Protein AF-A0A7K4J7M6-F1 (afdb_monomer)

InterPro domains:
  IPR027267 AH/BAR domain superfamily [G3DSA:1.20.1270.60] (1-67)
  IPR027267 AH/BAR domain superfamily [G3DSA:1.20.1270.60] (97-210)
  IPR027267 AH/BAR domain superfamily [SSF103657] (2-65)
  IPR027267 AH/BAR domain superfamily [SSF103657] (96-211)
  IPR031160 F-BAR domain [PS51741] (1-187)

Solvent-accessible surface area (backbone atoms only — not comparable to full-atom values): 14923 Å² total; per-residue (Å²): 93,71,68,44,54,49,50,45,54,52,51,54,53,53,50,54,51,54,52,50,52,54,51,49,53,52,49,55,51,49,54,52,51,52,56,52,52,53,54,51,52,53,53,51,51,52,47,52,51,51,44,54,53,45,49,52,53,36,51,53,38,43,52,51,25,53,49,33,50,55,52,36,53,52,40,50,53,55,42,51,48,47,67,73,62,69,77,59,60,71,69,60,50,53,53,43,50,51,53,36,54,52,34,49,52,53,27,56,54,31,44,53,51,30,56,53,37,51,57,50,42,49,55,45,49,54,51,45,51,54,53,48,51,54,48,50,56,49,51,52,50,51,50,54,51,48,54,52,50,53,52,51,52,53,53,51,52,56,49,53,54,52,51,50,52,54,54,42,49,55,36,53,48,54,35,51,57,58,53,73,70,62,47,71,66,61,53,50,52,50,50,48,71,74,63,60,89,67,94,70,78,84,77,84,87,74,92,78,67,92,88,60,98,75,80,86,75,77,81,74,78,70,78,72,84,72,61,72,73,80,74,60,70,84,74,86,71,84,79,79,53,103,76,60,78,69,94,81,66,83,85,72,85,77,86,126

Radius of gyration: 55.01 Å; Cα contacts (8 Å, |Δi|>4): 73; chains: 1; bounding box: 103×31×174 Å

Nearest PDB structures (foldseek):
  6xj1-assembly1_A  TM=7.534E-01  e=1.682E-05  Schizosaccharomyces pombe 972h-
  3lll-assembly1_B  TM=5.295E-01  e=5.844E-03  Mus musculus
  5xg2-assembly1_A  TM=4.863E-01  e=1.978E-01  Pyrococcus yayanosii CH1
  3qwe-assembly1_A-2  TM=4.800E-01  e=2.944E-01  Homo sapiens

Secondary structure (DSSP, 8-state):
-HHHHHHHHHHHHHHHHHHHHHHHHHHHHHHHHHHHHHHHHHHHHHHHHHHHHHHHHHHHHHHHHHHHHHHHHHHHHHHHHHHHH--S-HHHHHHHHHHHHHHHHHHHHHHHHHHHHHHHHHHHHHHHHHHHHHHHHHHHHHHHHHHHHHHHHHHHHHHHHHHHHHHHHHHHHHHHHHHHT--HHHHHHHHHHHH---SSPPPPPPPP-TT----------------GGGGSPPPPP----TTS--TT--TT----

pLDDT: mean 87.13, std 17.73, range [39.91, 98.62]

Foldseek 3Di:
DVVLVVVLVVLVVVLVVVLVVLVVVVVVLVVVLVVVLVVLVVVLVVLVVVLVVLVVVLVVLVVQLVVLVVVLVVLVVVLVCCVVVVPDDPVVNVVSVVVNVVSVVSNVVSVVVNVVSVVVSVVSVVVSVVSVVVSVVVVVVSVVVVVVSVVVSVVVSVVSVVVSVVSSVVSVVVVVVVVVPDDPVVVVVVVCVVPPPDDDDDDDDDDDDPPDPDDDDPPPDDPDPDPPVVVDDDDDDPDPDPPDPPPPDPVDPPDD

Organism: Geococcyx californianus (NCBI:txid8947)

Structure (mmCIF, N/CA/C/O backbone):
data_AF-A0A7K4J7M6-F1
#
_entry.id   AF-A0A7K4J7M6-F1
#
loop_
_atom_site.group_PDB
_atom_site.id
_atom_site.type_symbol
_atom_site.label_atom_id
_atom_site.label_alt_id
_atom_site.label_comp_id
_atom_site.label_asym_id
_atom_site.label_entity_id
_atom_site.label_seq_id
_atom_site.pdbx_PDB_ins_code
_atom_site.Cartn_x
_atom_site.Cartn_y
_atom_site.Cartn_z
_atom_site.occupancy
_atom_site.B_iso_or_equiv
_atom_site.auth_seq_id
_atom_site.auth_comp_id
_atom_site.auth_asym_id
_atom_site.auth_atom_id
_atom_site.pdbx_PDB_model_num
ATOM 1 N N . PHE A 1 1 ? -20.981 0.269 40.492 1.00 93.38 1 PHE A N 1
ATOM 2 C CA . PHE A 1 1 ? -21.224 1.368 39.529 1.00 93.38 1 PHE A CA 1
ATOM 3 C C . PHE A 1 1 ? -19.953 2.157 39.227 1.00 93.38 1 PHE A C 1
ATOM 5 O O . PHE A 1 1 ? -19.373 1.903 38.185 1.00 93.38 1 PHE A O 1
ATOM 12 N N . PHE A 1 2 ? -19.481 3.055 40.108 1.00 96.94 2 PHE A N 1
ATOM 13 C CA . PHE A 1 2 ? -18.363 3.965 39.788 1.00 96.94 2 PHE A CA 1
ATOM 14 C C . PHE A 1 2 ? -17.088 3.256 39.315 1.00 96.94 2 PHE A C 1
ATOM 16 O O . PHE A 1 2 ? -16.516 3.670 38.317 1.00 96.94 2 PHE A O 1
ATOM 23 N N . THR A 1 3 ? -16.692 2.163 39.974 1.00 97.38 3 THR A N 1
ATOM 24 C CA . THR A 1 3 ? -15.525 1.356 39.579 1.00 97.38 3 THR A CA 1
ATOM 25 C C . THR A 1 3 ? -15.644 0.805 38.160 1.00 97.38 3 THR A C 1
ATOM 27 O O . THR A 1 3 ? -14.726 0.955 37.366 1.00 97.38 3 THR A O 1
ATOM 30 N N . GLU A 1 4 ? -16.788 0.216 37.808 1.00 98.00 4 GLU A N 1
ATOM 31 C CA . GLU A 1 4 ? -16.975 -0.361 36.473 1.00 98.00 4 GLU A CA 1
ATOM 32 C C . GLU A 1 4 ? -17.079 0.707 35.379 1.00 98.00 4 GLU A C 1
ATOM 34 O O . GLU A 1 4 ? -16.583 0.505 34.276 1.00 98.00 4 GLU A O 1
ATOM 39 N N . ILE A 1 5 ? -17.645 1.877 35.688 1.00 98.00 5 ILE A N 1
ATOM 40 C CA . ILE A 1 5 ? -17.643 3.016 34.759 1.00 98.00 5 ILE A CA 1
ATOM 41 C C . ILE A 1 5 ? -16.225 3.563 34.546 1.00 98.00 5 ILE A C 1
ATOM 43 O O . ILE A 1 5 ? -15.867 3.887 33.413 1.00 98.00 5 ILE A O 1
ATOM 47 N N . ASP A 1 6 ? -15.402 3.629 35.595 1.00 98.19 6 ASP A N 1
ATOM 48 C CA . ASP A 1 6 ? -13.989 3.998 35.462 1.00 98.19 6 ASP A CA 1
ATOM 49 C C . ASP A 1 6 ? -13.224 2.974 34.607 1.00 98.19 6 ASP A C 1
ATOM 51 O O . ASP A 1 6 ? -12.504 3.359 33.687 1.00 98.19 6 ASP A O 1
ATOM 55 N N . ASN A 1 7 ? -13.472 1.673 34.808 1.00 97.88 7 ASN A N 1
ATOM 56 C CA . ASN A 1 7 ? -12.900 0.602 33.984 1.00 97.88 7 ASN A CA 1
ATOM 57 C C . ASN A 1 7 ? -13.245 0.765 32.492 1.00 97.88 7 ASN A C 1
ATOM 59 O O . ASN A 1 7 ? -12.362 0.631 31.644 1.00 97.88 7 ASN A O 1
ATOM 63 N N . VAL A 1 8 ? -14.501 1.093 32.162 1.00 98.38 8 VAL A N 1
ATOM 64 C CA . VAL A 1 8 ? -14.924 1.399 30.781 1.00 98.38 8 VAL A CA 1
ATOM 65 C C . VAL A 1 8 ? -14.163 2.611 30.235 1.00 98.38 8 VAL A C 1
ATOM 67 O O . VAL A 1 8 ? -13.641 2.574 29.120 1.00 98.38 8 VAL A O 1
ATOM 70 N N . GLY A 1 9 ? -14.038 3.676 31.033 1.00 98.19 9 GLY A N 1
ATOM 71 C CA . GLY A 1 9 ? -13.257 4.861 30.672 1.00 98.19 9 GLY A CA 1
ATOM 72 C C . GLY A 1 9 ? -11.795 4.531 30.355 1.00 98.19 9 GLY A C 1
ATOM 73 O O . GLY A 1 9 ? -11.275 4.948 29.316 1.00 98.19 9 GLY A O 1
ATOM 74 N N . GLN A 1 10 ? -11.146 3.726 31.198 1.00 98.06 10 GLN A N 1
ATOM 75 C CA . GLN A 1 10 ? -9.773 3.265 30.975 1.00 98.06 10 GLN A CA 1
ATOM 76 C C . GLN A 1 10 ? -9.648 2.395 29.720 1.00 98.06 10 GLN A C 1
ATOM 78 O O . GLN A 1 10 ? -8.706 2.574 28.946 1.00 98.06 10 GLN A O 1
ATOM 83 N N . GLY A 1 11 ? -10.615 1.507 29.468 1.00 97.75 11 GLY A N 1
ATOM 84 C CA . GLY A 1 11 ? -10.673 0.699 28.247 1.00 97.75 11 GLY A CA 1
ATOM 85 C C . GLY A 1 11 ? -10.706 1.560 26.981 1.00 97.75 11 GLY A C 1
ATOM 86 O O . GLY A 1 11 ? -9.924 1.340 26.055 1.00 97.75 11 GLY A O 1
ATOM 87 N N . HIS A 1 12 ? -11.526 2.616 26.963 1.00 98.00 12 HIS A N 1
ATOM 88 C CA . HIS A 1 12 ? -11.565 3.562 25.845 1.00 98.00 12 HIS A CA 1
ATOM 89 C C . HIS A 1 12 ? -10.247 4.327 25.653 1.00 98.00 12 HIS A C 1
ATOM 91 O O . HIS A 1 12 ? -9.828 4.544 24.513 1.00 98.00 12 HIS A O 1
ATOM 97 N N . ILE A 1 13 ? -9.569 4.713 26.739 1.00 98.19 13 ILE A N 1
ATOM 98 C CA . ILE A 1 13 ? -8.257 5.376 26.668 1.00 98.19 13 ILE A CA 1
ATOM 99 C C . ILE A 1 13 ? -7.208 4.435 26.061 1.00 98.19 13 ILE A C 1
ATOM 101 O O . ILE A 1 13 ? -6.480 4.842 25.153 1.00 98.19 13 ILE A O 1
ATOM 105 N N . GLN A 1 14 ? -7.151 3.181 26.515 1.00 97.25 14 GLN A N 1
ATOM 106 C CA . GLN A 1 14 ? -6.220 2.175 25.991 1.00 97.25 14 GLN A CA 1
ATOM 107 C C . GLN A 1 14 ? -6.493 1.863 24.518 1.00 97.25 14 GLN A C 1
ATOM 109 O O . GLN A 1 14 ? -5.570 1.837 23.703 1.00 97.25 14 GLN A O 1
ATOM 114 N N . LEU A 1 15 ? -7.764 1.702 24.141 1.00 97.50 15 LEU A N 1
ATOM 115 C CA . LEU A 1 15 ? -8.157 1.519 22.748 1.00 97.50 15 LEU A CA 1
ATOM 116 C C . LEU A 1 15 ? -7.685 2.696 21.886 1.00 97.50 15 LEU A C 1
ATOM 118 O O . LEU A 1 15 ? -7.055 2.486 20.854 1.00 97.50 15 LEU A O 1
ATOM 122 N N . ALA A 1 16 ? -7.906 3.937 22.326 1.00 97.81 16 ALA A N 1
ATOM 123 C CA . ALA A 1 16 ? -7.445 5.118 21.599 1.00 97.81 16 ALA A CA 1
ATOM 124 C C . ALA A 1 16 ? -5.913 5.160 21.429 1.00 97.81 16 ALA A C 1
ATOM 126 O O . ALA A 1 16 ? -5.427 5.605 20.387 1.00 97.81 16 ALA A O 1
ATOM 127 N N . GLN A 1 17 ? -5.148 4.698 22.423 1.00 97.44 17 GLN A N 1
ATOM 128 C CA . GLN A 1 17 ? -3.690 4.570 22.322 1.00 97.44 17 GLN A CA 1
ATOM 129 C C . GLN A 1 17 ? -3.294 3.526 21.273 1.00 97.44 17 GLN A C 1
ATOM 131 O O . GLN A 1 17 ? -2.547 3.858 20.352 1.00 97.44 17 GLN A O 1
ATOM 136 N N . ASN A 1 18 ? -3.873 2.325 21.335 1.00 96.19 18 ASN A N 1
ATOM 137 C CA . ASN A 1 18 ? -3.621 1.260 20.361 1.00 96.19 18 ASN A CA 1
ATOM 138 C C . ASN A 1 18 ? -3.942 1.717 18.929 1.00 96.19 18 ASN A C 1
ATOM 140 O O . ASN A 1 18 ? -3.148 1.523 18.011 1.00 96.19 18 ASN A O 1
ATOM 144 N N . LEU A 1 19 ? -5.073 2.403 18.737 1.00 95.88 19 LEU A N 1
ATOM 145 C CA . LEU A 1 19 ? -5.471 2.931 17.431 1.00 95.88 19 LEU A CA 1
ATOM 146 C C . LEU A 1 19 ? -4.481 3.966 16.880 1.00 95.88 19 LEU A C 1
ATOM 148 O O . LEU A 1 19 ? -4.220 3.992 15.675 1.00 95.88 19 LEU A O 1
ATOM 152 N N . ARG A 1 20 ? -3.897 4.809 17.742 1.00 97.12 20 ARG A N 1
ATOM 153 C CA . ARG A 1 20 ? -2.845 5.757 17.335 1.00 97.12 20 ARG A CA 1
ATOM 154 C C . ARG A 1 20 ? -1.561 5.043 16.928 1.00 97.12 20 ARG A C 1
ATOM 156 O O . ARG A 1 20 ? -0.912 5.474 15.977 1.00 97.12 20 ARG A O 1
ATOM 163 N N . GLU A 1 21 ? -1.193 3.971 17.619 1.00 96.56 21 GLU A N 1
ATOM 164 C CA . GLU A 1 21 ? -0.020 3.171 17.262 1.00 96.56 21 GLU A CA 1
ATOM 165 C C . GLU A 1 21 ? -0.193 2.484 15.905 1.00 96.56 21 GLU A C 1
ATOM 167 O O . GLU A 1 21 ? 0.710 2.547 15.069 1.00 96.56 21 GLU A O 1
ATOM 172 N N . GLU A 1 22 ? -1.362 1.898 15.638 1.00 95.62 22 GLU A N 1
ATOM 173 C CA . GLU A 1 22 ? -1.671 1.314 14.328 1.00 95.62 22 GLU A CA 1
ATOM 174 C C . GLU A 1 22 ? -1.672 2.371 13.213 1.00 95.62 22 GLU A C 1
ATOM 176 O O . GLU A 1 22 ? -1.091 2.155 12.145 1.00 95.62 22 GLU A O 1
ATOM 181 N N . ALA A 1 23 ? -2.227 3.562 13.468 1.00 95.69 23 ALA A N 1
ATOM 182 C CA . ALA A 1 23 ? -2.170 4.673 12.517 1.00 95.69 23 ALA A CA 1
ATOM 183 C C . ALA A 1 23 ? -0.724 5.101 12.206 1.00 95.69 23 ALA A C 1
ATOM 185 O O . ALA A 1 23 ? -0.391 5.367 11.048 1.00 95.69 23 ALA A O 1
ATOM 186 N N . LYS A 1 24 ? 0.156 5.107 13.214 1.00 97.19 24 LYS A N 1
ATOM 187 C CA . LYS A 1 24 ? 1.583 5.402 13.034 1.00 97.19 24 LYS A CA 1
ATOM 188 C C . LYS A 1 24 ? 2.282 4.346 12.173 1.00 97.19 24 LYS A C 1
ATOM 190 O O . LYS A 1 24 ? 3.021 4.701 11.259 1.00 97.19 24 LYS A O 1
ATOM 195 N N . LYS A 1 25 ? 2.010 3.055 12.398 1.00 96.56 25 LYS A N 1
ATOM 196 C CA . LYS A 1 25 ? 2.551 1.967 11.557 1.00 96.56 25 LYS A CA 1
ATOM 197 C C . LYS A 1 25 ? 2.136 2.129 10.091 1.00 96.56 25 LYS A C 1
ATOM 199 O O . LYS A 1 25 ? 2.946 1.890 9.194 1.00 96.56 25 LYS A O 1
ATOM 204 N N . MET A 1 26 ? 0.899 2.563 9.851 1.00 96.81 26 MET A N 1
ATOM 205 C CA . MET A 1 26 ? 0.382 2.814 8.505 1.00 96.81 26 MET A CA 1
ATOM 206 C C . MET A 1 26 ? 1.076 4.002 7.826 1.00 96.81 26 MET A C 1
ATOM 208 O O . MET A 1 26 ? 1.369 3.947 6.629 1.00 96.81 26 MET A O 1
ATOM 212 N N . GLU A 1 27 ? 1.386 5.059 8.576 1.00 97.25 27 GLU A N 1
ATOM 213 C CA . GLU A 1 27 ? 2.196 6.176 8.088 1.00 97.25 27 GLU A CA 1
ATOM 214 C C . GLU A 1 27 ? 3.627 5.741 7.735 1.00 97.25 27 GLU A C 1
ATOM 216 O O . GLU A 1 27 ? 4.099 6.030 6.633 1.00 97.25 27 GLU A O 1
ATOM 221 N N . ASP A 1 28 ? 4.280 4.964 8.601 1.00 97.88 28 ASP A N 1
ATOM 222 C CA . ASP A 1 28 ? 5.623 4.432 8.342 1.00 97.88 28 ASP A CA 1
ATOM 223 C C . ASP A 1 28 ? 5.655 3.544 7.086 1.00 97.88 28 ASP A C 1
ATOM 225 O O . ASP A 1 28 ? 6.588 3.614 6.279 1.00 97.88 28 ASP A O 1
ATOM 229 N N . PHE A 1 29 ? 4.628 2.711 6.890 1.00 98.06 29 PHE A N 1
ATOM 230 C CA . PHE A 1 29 ? 4.468 1.901 5.682 1.00 98.06 29 PHE A CA 1
ATOM 231 C C . PHE A 1 29 ? 4.347 2.774 4.424 1.00 98.06 29 PHE A C 1
ATOM 233 O O . PHE A 1 29 ? 5.050 2.541 3.435 1.00 98.06 29 PHE A O 1
ATOM 240 N N . ARG A 1 30 ? 3.508 3.817 4.473 1.00 97.56 30 ARG A N 1
ATOM 241 C CA . ARG A 1 30 ? 3.314 4.765 3.366 1.00 97.56 30 ARG A CA 1
ATOM 242 C C . ARG A 1 30 ? 4.619 5.460 2.981 1.00 97.56 30 ARG A C 1
ATOM 244 O O . ARG A 1 30 ? 4.952 5.518 1.796 1.00 97.56 30 ARG A O 1
ATOM 251 N N . GLU A 1 31 ? 5.374 5.969 3.955 1.00 98.19 31 GLU A N 1
ATOM 252 C CA . GLU A 1 31 ? 6.638 6.663 3.677 1.00 98.19 31 GLU A CA 1
ATOM 253 C C . GLU A 1 31 ? 7.709 5.711 3.121 1.00 98.19 31 GLU A C 1
ATOM 255 O O . GLU A 1 31 ? 8.434 6.078 2.190 1.00 98.19 31 GLU A O 1
ATOM 260 N N . LYS A 1 32 ? 7.763 4.458 3.596 1.00 97.88 32 LYS A N 1
ATOM 261 C CA . LYS A 1 32 ? 8.633 3.421 3.013 1.00 97.88 32 LYS A CA 1
ATOM 262 C C . LYS A 1 32 ? 8.290 3.148 1.549 1.00 97.88 32 LYS A C 1
ATOM 264 O O . LYS A 1 32 ? 9.190 3.175 0.708 1.00 97.88 32 LYS A O 1
ATOM 269 N N . GLN A 1 33 ? 7.011 2.933 1.221 1.00 97.50 33 GLN A N 1
ATOM 270 C CA . GLN A 1 33 ? 6.592 2.717 -0.169 1.00 97.50 33 GLN A CA 1
ATOM 271 C C . GLN A 1 33 ? 6.919 3.919 -1.059 1.00 97.50 33 GLN A C 1
ATOM 273 O O . GLN A 1 33 ? 7.455 3.750 -2.152 1.00 97.50 33 GLN A O 1
ATOM 278 N N . LYS A 1 34 ? 6.679 5.140 -0.576 1.00 97.94 34 LYS A N 1
ATOM 279 C CA . LYS A 1 34 ? 7.008 6.376 -1.297 1.00 97.94 34 LYS A CA 1
ATOM 280 C C . LYS A 1 34 ? 8.502 6.486 -1.613 1.00 97.94 34 LYS A C 1
ATOM 282 O O . LYS A 1 34 ? 8.865 6.823 -2.740 1.00 97.94 34 LYS A O 1
ATOM 287 N N . LEU A 1 35 ? 9.375 6.185 -0.648 1.00 98.12 35 LEU A N 1
ATOM 288 C CA . LEU A 1 35 ? 10.827 6.208 -0.853 1.00 98.12 35 LEU A CA 1
ATOM 289 C C . LEU A 1 35 ? 11.270 5.166 -1.889 1.00 98.12 35 LEU A C 1
ATOM 291 O O . LEU A 1 35 ? 12.099 5.451 -2.752 1.00 98.12 35 LEU A O 1
ATOM 295 N N . HIS A 1 36 ? 10.715 3.965 -1.796 1.00 97.56 36 HIS A N 1
ATOM 296 C CA . HIS A 1 36 ? 10.963 2.857 -2.707 1.00 97.56 36 HIS A CA 1
ATOM 297 C C . HIS A 1 36 ? 10.526 3.162 -4.145 1.00 97.56 36 HIS A C 1
ATOM 299 O O . HIS A 1 36 ? 11.342 3.053 -5.060 1.00 97.56 36 HIS A O 1
ATOM 305 N N . ARG A 1 37 ? 9.297 3.653 -4.331 1.00 98.06 37 ARG A N 1
ATOM 306 C CA . ARG A 1 37 ? 8.768 4.111 -5.623 1.00 98.06 37 ARG A CA 1
ATOM 307 C C . ARG A 1 37 ? 9.681 5.151 -6.272 1.00 98.06 37 ARG A C 1
ATOM 309 O O . ARG A 1 37 ? 10.095 4.975 -7.415 1.00 98.06 37 ARG A O 1
ATOM 316 N N . LYS A 1 38 ? 10.088 6.170 -5.506 1.00 98.25 38 LYS A N 1
ATOM 317 C CA . LYS A 1 38 ? 10.965 7.245 -5.991 1.00 98.25 38 LYS A CA 1
ATOM 318 C C . LYS A 1 38 ? 12.307 6.727 -6.522 1.00 98.25 38 LYS A C 1
ATOM 320 O O . LYS A 1 38 ? 12.825 7.263 -7.495 1.00 98.25 38 LYS A O 1
ATOM 325 N N . LYS A 1 39 ? 12.892 5.695 -5.900 1.00 98.06 39 LYS A N 1
ATOM 326 C CA . LYS A 1 39 ? 14.156 5.101 -6.375 1.00 98.06 39 LYS A CA 1
ATOM 327 C C . LYS A 1 39 ? 13.997 4.478 -7.763 1.00 98.06 39 LYS A C 1
ATOM 329 O O . LYS A 1 39 ? 14.833 4.725 -8.626 1.00 98.06 39 LYS A O 1
ATOM 334 N N . ILE A 1 40 ? 12.928 3.712 -7.977 1.00 98.19 40 ILE A N 1
ATOM 335 C CA . ILE A 1 40 ? 12.656 3.066 -9.268 1.00 98.19 40 ILE A CA 1
ATOM 336 C C . ILE A 1 40 ? 12.330 4.104 -10.346 1.00 98.19 40 ILE A C 1
ATOM 338 O O . ILE A 1 40 ? 12.855 4.019 -11.454 1.00 98.19 40 ILE A O 1
ATOM 342 N N . GLU A 1 41 ? 11.543 5.129 -10.011 1.00 97.69 41 GLU A N 1
ATOM 343 C CA . GLU A 1 41 ? 11.239 6.240 -10.924 1.00 97.69 41 GLU A CA 1
ATOM 344 C C . GLU A 1 41 ? 12.513 6.947 -11.414 1.00 97.69 41 GLU A C 1
ATOM 346 O O . GLU A 1 41 ? 12.653 7.184 -12.613 1.00 97.69 41 GLU A O 1
ATOM 351 N N . LEU A 1 42 ? 13.475 7.214 -10.522 1.00 98.31 42 LEU A N 1
ATOM 352 C CA . LEU A 1 42 ? 14.750 7.846 -10.885 1.00 98.31 42 LEU A CA 1
ATOM 353 C C . LEU A 1 42 ? 15.599 6.977 -11.825 1.00 98.31 42 LEU A C 1
ATOM 355 O O . LEU A 1 42 ? 16.193 7.500 -12.771 1.00 98.31 42 LEU A O 1
ATOM 359 N N . ILE A 1 43 ? 15.653 5.663 -11.586 1.00 97.62 43 ILE A N 1
ATOM 360 C CA . ILE A 1 43 ? 16.370 4.718 -12.459 1.00 97.62 43 ILE A CA 1
ATOM 361 C C . ILE A 1 43 ? 15.732 4.720 -13.851 1.00 97.62 43 ILE A C 1
ATOM 363 O O . ILE A 1 43 ? 16.420 4.920 -14.855 1.00 97.62 43 ILE A O 1
ATOM 367 N N . MET A 1 44 ? 14.406 4.581 -13.913 1.00 98.25 44 MET A N 1
ATOM 368 C CA . MET A 1 44 ? 13.676 4.578 -15.178 1.00 98.25 44 MET A CA 1
ATOM 369 C C . MET A 1 44 ? 13.816 5.899 -15.934 1.00 98.25 44 MET A C 1
ATOM 371 O O . MET A 1 44 ? 13.979 5.889 -17.156 1.00 98.25 44 MET A O 1
ATOM 375 N N . GLU A 1 45 ? 13.806 7.037 -15.238 1.00 98.31 45 GLU A N 1
ATOM 376 C CA . GLU A 1 45 ? 14.022 8.348 -15.847 1.00 98.31 45 GLU A CA 1
ATOM 377 C C . GLU A 1 45 ? 15.419 8.456 -16.478 1.00 98.31 45 GLU A C 1
ATOM 379 O O . GLU A 1 45 ? 15.551 8.919 -17.617 1.00 98.31 45 GLU A O 1
ATOM 384 N N . ALA A 1 46 ? 16.459 7.996 -15.777 1.00 98.12 46 ALA A N 1
ATOM 385 C CA . ALA A 1 46 ? 17.834 8.027 -16.267 1.00 98.12 46 ALA A CA 1
ATOM 386 C C . ALA A 1 46 ? 18.018 7.163 -17.525 1.00 98.12 46 ALA A C 1
ATOM 388 O O . ALA A 1 46 ? 18.540 7.642 -18.538 1.00 98.12 46 ALA A O 1
ATOM 389 N N . ILE A 1 47 ? 17.535 5.918 -17.500 1.00 97.19 47 ILE A N 1
ATOM 390 C CA . ILE A 1 47 ? 17.662 4.995 -18.636 1.00 97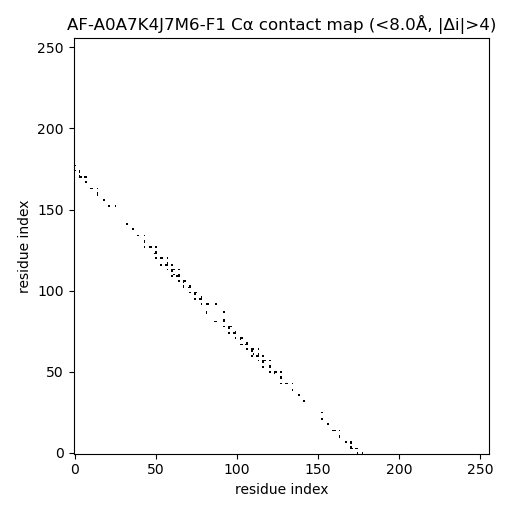.19 47 ILE A CA 1
ATOM 391 C C . ILE A 1 47 ? 16.835 5.491 -19.825 1.00 97.19 47 ILE A C 1
ATOM 393 O O . ILE A 1 47 ? 17.306 5.480 -20.964 1.00 97.19 47 ILE A O 1
ATOM 397 N N . HIS A 1 48 ? 15.628 6.005 -19.580 1.00 97.62 48 HIS A N 1
ATOM 398 C CA . HIS A 1 48 ? 14.795 6.574 -20.636 1.00 97.62 48 HIS A CA 1
ATOM 399 C C . HIS A 1 48 ? 15.473 7.785 -21.302 1.00 97.62 48 HIS A C 1
ATOM 401 O O . HIS A 1 48 ? 15.507 7.875 -22.534 1.00 97.62 48 HIS A O 1
ATOM 407 N N . LYS A 1 49 ? 16.081 8.687 -20.519 1.00 98.06 49 LYS A N 1
ATOM 408 C CA . LYS A 1 49 ? 16.872 9.812 -21.048 1.00 98.06 49 LYS A CA 1
ATOM 409 C C . LYS A 1 49 ? 18.052 9.330 -21.896 1.00 98.06 49 LYS A C 1
ATOM 411 O O . LYS A 1 49 ? 18.240 9.845 -23.000 1.00 98.06 49 LYS A O 1
ATOM 416 N N . ASN A 1 50 ? 18.800 8.328 -21.427 1.00 97.50 50 ASN A N 1
ATOM 417 C CA . ASN A 1 50 ? 19.925 7.751 -22.168 1.00 97.50 50 ASN A CA 1
ATOM 418 C C . ASN A 1 50 ? 19.476 7.146 -23.510 1.00 97.50 50 ASN A C 1
ATOM 420 O O . ASN A 1 50 ? 20.010 7.503 -24.560 1.00 97.50 50 ASN A O 1
ATOM 424 N N . ARG A 1 51 ? 18.426 6.313 -23.500 1.00 97.69 51 ARG A N 1
ATOM 425 C CA . ARG A 1 51 ? 17.846 5.717 -24.714 1.00 97.69 51 ARG A CA 1
ATOM 426 C C . ARG A 1 51 ? 17.440 6.781 -25.731 1.00 97.69 51 ARG A C 1
ATOM 428 O O . ARG A 1 51 ? 17.787 6.676 -26.904 1.00 97.69 51 ARG A O 1
ATOM 435 N N . ASN A 1 52 ? 16.738 7.826 -25.292 1.00 97.81 52 ASN A N 1
ATOM 436 C CA . ASN A 1 52 ? 16.269 8.887 -26.185 1.00 97.81 52 ASN A CA 1
ATOM 437 C C . ASN A 1 52 ? 17.430 9.706 -26.769 1.00 97.81 52 ASN A C 1
ATOM 439 O O . ASN A 1 52 ? 17.389 10.077 -27.942 1.00 97.81 52 ASN A O 1
ATOM 443 N N . LEU A 1 53 ? 18.471 9.976 -25.975 1.00 97.62 53 LEU A N 1
ATOM 444 C CA . LEU A 1 53 ? 19.678 10.650 -26.452 1.00 97.62 53 LEU A CA 1
ATOM 445 C C . LEU A 1 53 ? 20.389 9.820 -27.528 1.00 97.62 53 LEU A C 1
ATOM 447 O O . LEU A 1 53 ? 20.753 10.349 -28.576 1.00 97.62 53 LEU A O 1
ATOM 451 N N . GLN A 1 54 ? 20.561 8.523 -27.286 1.00 97.88 54 GLN A N 1
ATOM 452 C CA . GLN A 1 54 ? 21.266 7.628 -28.206 1.00 97.88 54 GLN A CA 1
ATOM 453 C C . GLN A 1 54 ? 20.466 7.355 -29.477 1.00 97.88 54 GLN A C 1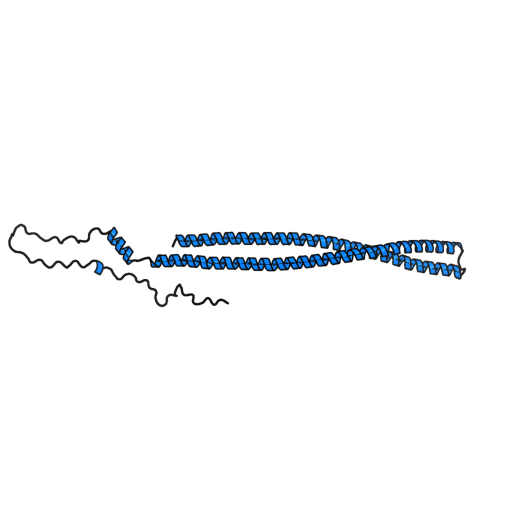
ATOM 455 O O . GLN A 1 54 ? 21.034 7.299 -30.567 1.00 97.88 54 GLN A O 1
ATOM 460 N N . TYR A 1 55 ? 19.138 7.293 -29.369 1.00 98.06 55 TYR A N 1
ATOM 461 C CA . TYR A 1 55 ? 18.254 7.236 -30.527 1.00 98.06 55 TYR A CA 1
ATOM 462 C C . TYR A 1 55 ? 18.449 8.453 -31.441 1.00 98.06 55 TYR A C 1
ATOM 464 O O . TYR A 1 55 ? 18.678 8.283 -32.637 1.00 98.06 55 TYR A O 1
ATOM 472 N N . LYS A 1 56 ? 18.432 9.675 -30.884 1.00 98.06 56 LYS A N 1
ATOM 473 C CA . LYS A 1 56 ? 18.649 10.912 -31.658 1.00 98.06 56 LYS A CA 1
ATOM 474 C C . LYS A 1 56 ? 19.996 10.900 -32.383 1.00 98.06 56 LYS A C 1
ATOM 476 O O . LYS A 1 56 ? 20.019 11.062 -33.599 1.00 98.06 56 LYS A O 1
ATOM 481 N N . LYS A 1 57 ? 21.084 10.593 -31.665 1.00 97.44 57 LYS A N 1
ATOM 482 C CA . LYS A 1 57 ? 22.433 10.466 -32.248 1.00 97.44 57 LYS A CA 1
ATOM 483 C C . LYS A 1 57 ? 22.475 9.452 -33.393 1.00 97.44 57 LYS A C 1
ATOM 485 O O . LYS A 1 57 ? 23.017 9.732 -34.456 1.00 97.44 57 LYS A O 1
ATOM 490 N N . THR A 1 58 ? 21.857 8.286 -33.204 1.00 97.94 58 THR A N 1
ATOM 491 C CA . THR A 1 58 ? 21.820 7.233 -34.231 1.00 97.94 58 THR A CA 1
ATOM 492 C C . THR A 1 58 ? 21.078 7.695 -35.485 1.00 97.94 58 THR A C 1
ATOM 494 O O . THR A 1 58 ? 21.511 7.401 -36.599 1.00 97.94 58 THR A O 1
ATOM 497 N N . MET A 1 59 ? 19.974 8.433 -35.328 1.00 97.94 59 MET A N 1
ATOM 498 C CA . MET A 1 59 ? 19.207 8.959 -36.462 1.00 97.94 59 MET A CA 1
ATOM 499 C C . MET A 1 59 ? 19.967 10.050 -37.227 1.00 97.94 59 MET A C 1
ATOM 501 O O . MET A 1 59 ? 19.925 10.059 -38.456 1.00 97.94 59 MET A O 1
ATOM 505 N N . GLU A 1 60 ? 20.708 10.915 -36.533 1.00 97.25 60 GLU A N 1
ATOM 506 C CA . GLU A 1 60 ? 21.571 11.925 -37.160 1.00 97.25 60 GLU A CA 1
ATOM 507 C C . GLU A 1 60 ? 22.682 11.270 -37.996 1.00 97.25 60 GLU A C 1
ATOM 509 O O . GLU A 1 60 ? 22.871 11.612 -39.163 1.00 97.25 60 GLU A O 1
ATOM 514 N N . VAL A 1 61 ? 23.368 10.259 -37.447 1.00 96.25 61 VAL A N 1
ATOM 515 C CA . VAL A 1 61 ? 24.420 9.523 -38.171 1.00 96.25 61 VAL A CA 1
ATOM 516 C C . VAL A 1 61 ? 23.845 8.757 -39.366 1.00 96.25 61 VAL A C 1
ATOM 518 O O . VAL A 1 61 ? 24.443 8.760 -40.442 1.00 96.25 61 VAL A O 1
ATOM 521 N N . LYS A 1 62 ? 22.655 8.156 -39.220 1.00 97.50 62 LYS A N 1
ATOM 522 C CA . LYS A 1 62 ? 21.934 7.527 -40.337 1.00 97.50 62 LYS A CA 1
ATOM 523 C C . LYS A 1 62 ? 21.681 8.531 -41.462 1.00 97.50 62 LYS A C 1
ATOM 525 O O . LYS A 1 62 ? 21.943 8.228 -42.623 1.00 97.50 62 LYS A O 1
ATOM 530 N N . GLN A 1 63 ? 21.185 9.720 -41.122 1.00 96.94 63 GLN A N 1
ATOM 531 C CA . GLN A 1 63 ? 20.896 10.773 -42.093 1.00 96.94 63 GLN A CA 1
ATOM 532 C C . GLN A 1 63 ? 22.164 11.238 -42.823 1.00 96.94 63 GLN A C 1
ATOM 534 O O . GLN A 1 63 ? 22.138 11.382 -44.046 1.00 96.94 63 GLN A O 1
ATOM 539 N N . MET A 1 64 ? 23.275 11.415 -42.101 1.00 94.75 64 MET A N 1
ATOM 540 C CA . MET A 1 64 ? 24.572 11.777 -42.688 1.00 94.75 64 MET A CA 1
ATOM 541 C C . MET A 1 64 ? 25.100 10.686 -43.628 1.00 94.75 64 MET A C 1
ATOM 543 O O . MET A 1 64 ? 25.513 10.992 -44.746 1.00 94.75 64 MET A O 1
ATOM 547 N N . CYS A 1 65 ? 25.005 9.413 -43.231 1.00 94.88 65 CYS A N 1
ATOM 548 C CA . CYS A 1 65 ? 25.388 8.283 -44.080 1.00 94.88 65 CYS A CA 1
ATOM 549 C C . CYS A 1 65 ? 24.569 8.261 -45.383 1.00 94.88 65 CYS A C 1
ATOM 551 O O . CYS A 1 65 ? 25.130 8.209 -46.480 1.00 94.88 65 CYS A O 1
ATOM 553 N N . CYS A 1 66 ? 23.240 8.405 -45.287 1.00 95.06 66 CYS A N 1
ATOM 554 C CA . CYS A 1 66 ? 22.362 8.483 -46.458 1.00 95.06 66 CYS A CA 1
ATOM 555 C C . CYS A 1 66 ? 22.705 9.668 -47.377 1.00 95.06 66 CYS A C 1
ATOM 557 O O . CYS A 1 66 ? 22.659 9.527 -48.600 1.00 95.06 66 CYS A O 1
ATOM 559 N N . HIS A 1 67 ? 23.064 10.822 -46.808 1.00 95.38 67 HIS A N 1
ATOM 560 C CA . HIS A 1 67 ? 23.485 11.988 -47.582 1.00 95.38 67 HIS A CA 1
ATOM 561 C C . HIS A 1 67 ? 24.760 11.702 -48.386 1.00 95.38 67 HIS A C 1
ATOM 563 O O . HIS A 1 67 ? 24.788 11.952 -49.593 1.00 95.38 67 HIS A O 1
ATOM 569 N N . PHE A 1 68 ? 25.799 11.147 -47.750 1.00 95.94 68 PHE A N 1
ATOM 570 C CA . PHE A 1 68 ? 27.048 10.801 -48.436 1.00 95.94 68 PHE A CA 1
ATOM 571 C C . PHE A 1 68 ? 26.844 9.741 -49.519 1.00 95.94 68 PHE A C 1
ATOM 573 O O . PHE A 1 68 ? 27.451 9.844 -50.584 1.00 95.94 68 PHE A O 1
ATOM 580 N N . LEU A 1 69 ? 25.954 8.771 -49.291 1.00 95.38 69 LEU A N 1
ATOM 581 C CA . LEU A 1 69 ? 25.610 7.757 -50.286 1.00 95.38 69 LEU A CA 1
ATOM 582 C C . LEU A 1 69 ? 24.995 8.397 -51.540 1.00 95.38 69 LEU A C 1
ATOM 584 O O . LEU A 1 69 ? 25.455 8.146 -52.654 1.00 95.38 69 LEU A O 1
ATOM 588 N N . LEU A 1 70 ? 23.991 9.264 -51.364 1.00 96.12 70 LEU A N 1
ATOM 589 C CA . LEU A 1 70 ? 23.336 9.959 -52.474 1.00 96.12 70 LEU A CA 1
ATOM 590 C C . LEU A 1 70 ? 24.310 10.882 -53.219 1.00 96.12 70 LEU A C 1
ATOM 592 O O . LEU A 1 70 ? 24.372 10.863 -54.449 1.00 96.12 70 LEU A O 1
ATOM 596 N N . TYR A 1 71 ? 25.097 11.667 -52.483 1.00 95.12 71 TYR A N 1
ATOM 597 C CA . TYR A 1 71 ? 26.083 12.573 -53.066 1.00 95.12 71 TYR A CA 1
ATOM 598 C C . TYR A 1 71 ? 27.182 11.816 -53.830 1.00 95.12 71 TYR A C 1
ATOM 600 O O . TYR A 1 71 ? 27.561 12.216 -54.933 1.00 95.12 71 TYR A O 1
ATOM 608 N N . GLY A 1 72 ? 27.634 10.678 -53.296 1.00 94.81 72 GLY A N 1
ATOM 609 C CA . GLY A 1 72 ? 28.577 9.778 -53.956 1.00 94.81 72 GLY A CA 1
ATOM 610 C C . GLY A 1 72 ? 28.046 9.240 -55.286 1.00 94.81 72 GLY A C 1
ATOM 611 O O . GLY A 1 72 ? 28.755 9.307 -56.289 1.00 94.81 72 GLY A O 1
ATOM 612 N N . LEU A 1 73 ? 26.788 8.784 -55.334 1.00 95.25 73 LEU A N 1
ATOM 613 C CA . LEU A 1 73 ? 26.145 8.323 -56.575 1.00 95.25 73 LEU A CA 1
ATOM 614 C C . LEU A 1 73 ? 26.096 9.428 -57.642 1.00 95.25 73 LEU A C 1
ATOM 616 O O . LEU A 1 73 ? 26.435 9.188 -58.803 1.00 95.25 73 LEU A O 1
ATOM 620 N N . ILE A 1 74 ? 25.753 10.658 -57.248 1.00 95.12 74 ILE A N 1
ATOM 621 C CA . ILE A 1 74 ? 25.759 11.817 -58.153 1.00 95.12 74 ILE A CA 1
ATOM 622 C C . ILE A 1 74 ? 27.177 12.071 -58.687 1.00 95.12 74 ILE A C 1
ATOM 624 O O . ILE A 1 74 ? 27.365 12.216 -59.895 1.00 95.12 74 ILE A O 1
ATOM 628 N N . LEU A 1 75 ? 28.198 12.066 -57.826 1.00 93.50 75 LEU A N 1
ATOM 629 C CA . LEU A 1 75 ? 29.589 12.255 -58.251 1.00 93.50 75 LEU A CA 1
ATOM 630 C C . LEU A 1 75 ? 30.072 11.155 -59.205 1.00 93.50 75 LEU A C 1
ATOM 632 O O . LEU A 1 75 ? 30.767 11.474 -60.172 1.00 93.50 75 LEU A O 1
ATOM 636 N N . ILE A 1 76 ? 29.682 9.894 -58.987 1.00 94.25 76 ILE A N 1
ATOM 637 C CA . ILE A 1 76 ? 29.979 8.781 -59.905 1.00 94.25 76 ILE A CA 1
ATOM 638 C C . ILE A 1 76 ? 29.393 9.077 -61.286 1.00 94.25 76 ILE A C 1
ATOM 640 O O . ILE A 1 76 ? 30.133 9.088 -62.269 1.00 94.25 76 ILE A O 1
ATOM 644 N N . THR A 1 77 ? 28.095 9.392 -61.363 1.00 92.38 77 THR A N 1
ATOM 645 C CA . THR A 1 77 ? 27.430 9.675 -62.647 1.00 92.38 77 THR A CA 1
ATOM 646 C C . THR A 1 77 ? 28.069 10.854 -63.386 1.00 92.38 77 THR A C 1
ATOM 648 O O . THR A 1 77 ? 28.399 10.731 -64.564 1.00 92.38 77 THR A O 1
ATOM 651 N N . CYS A 1 78 ? 28.347 11.964 -62.694 1.00 90.56 78 CYS A N 1
ATOM 652 C CA . CYS A 1 78 ? 29.029 13.128 -63.262 1.00 90.56 78 CYS A CA 1
ATOM 653 C C . CYS A 1 78 ? 30.440 12.798 -63.774 1.00 90.56 78 CYS A C 1
ATOM 655 O O . CYS A 1 78 ? 30.833 13.262 -64.845 1.00 90.56 78 CYS A O 1
ATOM 657 N N . THR A 1 79 ? 31.201 11.994 -63.025 1.00 89.88 79 THR A N 1
ATOM 658 C CA . THR A 1 79 ? 32.566 11.596 -63.403 1.00 89.88 79 THR A CA 1
ATOM 659 C C . THR A 1 79 ? 32.550 10.690 -64.638 1.00 89.88 79 THR A C 1
ATOM 661 O O . THR A 1 79 ? 33.317 10.925 -65.571 1.00 89.88 79 THR A O 1
ATOM 664 N N . CYS A 1 80 ? 31.637 9.712 -64.693 1.00 88.94 80 CYS A N 1
ATOM 665 C CA . CYS A 1 80 ? 31.448 8.836 -65.855 1.00 88.94 80 CYS A CA 1
ATOM 666 C C . CYS A 1 80 ? 31.021 9.614 -67.105 1.00 88.94 80 CYS A C 1
ATOM 668 O O . CYS A 1 80 ? 31.570 9.387 -68.178 1.00 88.94 80 CYS A O 1
ATOM 670 N N . MET A 1 81 ? 30.086 10.560 -66.966 1.00 88.25 81 MET A N 1
ATOM 671 C CA . MET A 1 81 ? 29.643 11.420 -68.068 1.00 88.25 81 MET A CA 1
ATOM 672 C C . MET A 1 81 ? 30.815 12.216 -68.651 1.00 88.25 81 MET A C 1
ATOM 674 O O . MET A 1 81 ? 31.041 12.175 -69.855 1.00 88.25 81 MET A O 1
ATOM 678 N N . VAL A 1 82 ? 31.609 12.886 -67.807 1.00 87.12 82 VAL A N 1
ATOM 679 C CA . VAL A 1 82 ? 32.791 13.644 -68.258 1.00 87.12 82 VAL A CA 1
ATOM 680 C C . VAL A 1 82 ? 33.819 12.745 -68.956 1.00 87.12 82 VAL A C 1
ATOM 682 O O . VAL A 1 82 ? 34.411 13.175 -69.944 1.00 87.12 82 VAL A O 1
ATOM 685 N N . ALA A 1 83 ? 34.006 11.510 -68.480 1.00 85.31 83 ALA A N 1
ATOM 686 C CA . ALA A 1 83 ? 34.926 10.549 -69.084 1.00 85.31 83 ALA A CA 1
ATOM 687 C C . ALA A 1 83 ? 34.444 10.020 -70.450 1.00 85.31 83 ALA A C 1
ATOM 689 O O . ALA A 1 83 ? 35.247 9.902 -71.369 1.00 85.31 83 ALA A O 1
ATOM 690 N N . LEU A 1 84 ? 33.148 9.716 -70.594 1.00 83.31 84 LEU A N 1
ATOM 691 C CA . LEU A 1 84 ? 32.572 9.126 -71.812 1.00 83.31 84 LEU A CA 1
ATOM 692 C C . LEU A 1 84 ? 32.344 10.146 -72.931 1.00 83.31 84 LEU A C 1
ATOM 694 O O . LEU A 1 84 ? 32.500 9.828 -74.106 1.00 83.31 84 LEU A O 1
ATOM 698 N N . LEU A 1 85 ? 31.947 11.367 -72.576 1.00 77.12 85 LEU A N 1
ATOM 699 C CA . LEU A 1 85 ? 31.490 12.369 -73.537 1.00 77.12 85 LEU A CA 1
ATOM 700 C C . LEU A 1 85 ? 32.623 13.243 -74.107 1.00 77.12 85 LEU A C 1
ATOM 702 O O . LEU A 1 85 ? 32.347 14.072 -74.967 1.00 77.12 85 LEU A O 1
ATOM 706 N N . TYR A 1 86 ? 33.873 13.111 -73.629 1.00 66.12 86 TYR A N 1
ATOM 707 C CA . TYR A 1 86 ? 35.038 13.934 -74.036 1.00 66.12 86 TYR A CA 1
ATOM 708 C C . TYR A 1 86 ? 34.775 15.459 -74.052 1.00 66.12 86 TYR A C 1
ATOM 710 O O . TYR A 1 86 ? 35.471 16.238 -74.698 1.00 66.12 86 TYR A O 1
ATOM 718 N N . LEU A 1 87 ? 33.762 15.906 -73.309 1.00 61.69 87 LEU A N 1
ATOM 719 C CA . LEU A 1 87 ? 33.162 17.238 -73.412 1.00 61.69 87 LEU A CA 1
ATOM 720 C C . LEU A 1 87 ? 33.809 18.259 -72.458 1.00 61.69 87 LEU A C 1
ATOM 722 O O . LEU A 1 87 ? 33.299 19.361 -72.270 1.00 61.69 87 LEU A O 1
ATOM 726 N N . SER A 1 88 ? 34.897 17.902 -71.770 1.00 67.62 88 SER A N 1
ATOM 727 C CA . SER A 1 88 ? 35.503 18.741 -70.731 1.00 67.62 88 SER A CA 1
ATOM 728 C C . SER A 1 88 ? 37.016 18.527 -70.592 1.00 67.62 88 SER A C 1
ATOM 730 O O . SER A 1 88 ? 37.508 17.445 -70.904 1.00 67.62 88 SER A O 1
ATOM 732 N N . PRO A 1 89 ? 37.766 19.535 -70.097 1.00 78.94 89 PRO A N 1
ATOM 733 C CA . PRO A 1 89 ? 39.208 19.419 -69.919 1.00 78.94 89 PRO A CA 1
ATOM 734 C C . PRO A 1 89 ? 39.565 18.337 -68.893 1.00 78.94 89 PRO A C 1
ATOM 736 O O . PRO A 1 89 ? 38.875 18.172 -67.884 1.00 78.94 89 PRO A O 1
ATOM 739 N N . LEU A 1 90 ? 40.701 17.665 -69.103 1.00 82.44 90 LEU A N 1
ATOM 740 C CA . LEU A 1 90 ? 41.223 16.610 -68.226 1.00 82.44 90 LEU A CA 1
ATOM 741 C C . LEU A 1 90 ? 41.331 17.053 -66.749 1.00 82.44 90 LEU A C 1
ATOM 743 O O . LEU A 1 90 ? 41.104 16.260 -65.840 1.00 82.44 90 LEU A O 1
ATOM 747 N N . SER A 1 91 ? 41.598 18.337 -66.488 1.00 85.25 91 SER A N 1
ATOM 748 C CA . SER A 1 91 ? 41.627 18.910 -65.133 1.00 85.25 91 SER A CA 1
ATOM 749 C C . SER A 1 91 ? 40.284 18.813 -64.397 1.00 85.25 91 SER A C 1
ATOM 751 O O . SER A 1 91 ? 40.264 18.542 -63.196 1.00 85.25 91 SER A O 1
ATOM 753 N N . ARG A 1 92 ? 39.154 18.974 -65.100 1.00 85.06 92 ARG A N 1
ATOM 754 C CA . ARG A 1 92 ? 37.805 18.854 -64.521 1.00 85.06 92 ARG A CA 1
ATOM 755 C C . ARG A 1 92 ? 37.490 17.412 -64.134 1.00 85.06 92 ARG A C 1
ATOM 757 O O . ARG A 1 92 ? 36.877 17.187 -63.092 1.00 85.06 92 ARG A O 1
ATOM 764 N N . PHE A 1 93 ? 37.938 16.448 -64.939 1.00 88.06 93 PHE A N 1
ATOM 765 C CA . PHE A 1 93 ? 37.850 15.028 -64.600 1.00 88.06 93 PHE A CA 1
ATOM 766 C C . PHE A 1 93 ? 38.602 14.730 -63.296 1.00 88.06 93 PHE A C 1
ATOM 768 O O . PHE A 1 93 ? 38.005 14.206 -62.359 1.00 88.06 93 PHE A O 1
ATOM 775 N N . TRP A 1 94 ? 39.870 15.144 -63.189 1.00 89.19 94 TRP A N 1
ATOM 776 C CA . TRP A 1 94 ? 40.677 14.908 -61.986 1.00 89.19 94 TRP A CA 1
ATOM 777 C C . TRP A 1 94 ? 40.088 15.557 -60.725 1.00 89.19 94 TRP A C 1
ATOM 779 O O . TRP A 1 94 ? 40.110 14.947 -59.657 1.00 89.19 94 TRP A O 1
ATOM 789 N N . GLN A 1 95 ? 39.501 16.754 -60.834 1.00 90.88 95 GLN A N 1
ATOM 790 C CA . GLN A 1 95 ? 38.805 17.404 -59.715 1.00 90.88 95 GLN A CA 1
ATOM 791 C C . GLN A 1 95 ? 37.583 16.607 -59.227 1.00 90.88 95 GLN A C 1
ATOM 793 O O . GLN A 1 95 ? 37.394 16.454 -58.019 1.00 90.88 95 GLN A O 1
ATOM 798 N N . LEU A 1 96 ? 36.746 16.108 -60.145 1.00 90.94 96 LEU A N 1
ATOM 799 C CA . LEU A 1 96 ? 35.581 15.285 -59.798 1.00 90.94 96 LEU A CA 1
ATOM 800 C C . LEU A 1 96 ? 36.003 13.930 -59.225 1.00 90.94 96 LEU A C 1
ATOM 802 O O . LEU A 1 96 ? 35.445 13.498 -58.219 1.00 90.94 96 LEU A O 1
ATOM 806 N N . PHE A 1 97 ? 37.033 13.313 -59.805 1.00 91.69 97 PHE A N 1
ATOM 807 C CA . PHE A 1 97 ? 37.606 12.062 -59.321 1.00 91.69 97 PHE A CA 1
ATOM 808 C C . PHE A 1 97 ? 38.126 12.190 -57.880 1.00 91.69 97 PHE A C 1
ATOM 810 O O . PHE A 1 97 ? 37.829 11.344 -57.038 1.00 91.69 97 PHE A O 1
ATOM 817 N N . LEU A 1 98 ? 38.825 13.285 -57.556 1.00 94.94 98 LEU A N 1
ATOM 818 C CA . LEU A 1 98 ? 39.296 13.546 -56.194 1.00 94.94 98 LEU A CA 1
ATOM 819 C C . LEU A 1 98 ? 38.133 13.744 -55.206 1.00 94.94 98 LEU A C 1
ATOM 821 O O . LEU A 1 98 ? 38.145 13.158 -54.124 1.00 94.94 98 LEU A O 1
ATOM 825 N N . LYS A 1 99 ? 37.103 14.519 -55.579 1.00 95.12 99 LYS A N 1
ATOM 826 C CA . LYS A 1 9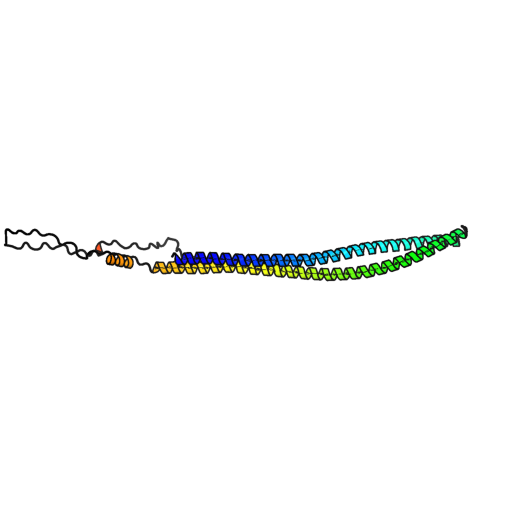9 ? 35.893 14.702 -54.750 1.00 95.12 99 LYS A CA 1
ATOM 827 C C . LYS A 1 99 ? 35.143 13.393 -54.524 1.00 95.12 99 LYS A C 1
ATOM 829 O O . LYS A 1 99 ? 34.623 13.169 -53.431 1.00 95.12 99 LYS A O 1
ATOM 834 N N . LEU A 1 100 ? 35.086 12.532 -55.537 1.00 94.25 100 LEU A N 1
ATOM 835 C CA . LEU A 1 100 ? 34.496 11.203 -55.428 1.00 94.25 100 LEU A CA 1
ATOM 836 C C . LEU A 1 100 ? 35.283 10.334 -54.440 1.00 94.25 100 LEU A C 1
ATOM 838 O O . LEU A 1 100 ? 34.678 9.736 -53.555 1.00 94.25 100 LEU A O 1
ATOM 842 N N . ALA A 1 101 ? 36.614 10.311 -54.540 1.00 95.31 101 ALA A N 1
ATOM 843 C CA . ALA A 1 101 ? 37.465 9.567 -53.613 1.00 95.31 101 ALA A CA 1
ATOM 844 C C . ALA A 1 101 ? 37.294 10.041 -52.156 1.00 95.31 101 ALA A C 1
ATOM 846 O O . ALA A 1 101 ? 37.123 9.219 -51.258 1.00 95.31 101 ALA A O 1
ATOM 847 N N . GLN A 1 102 ? 37.255 11.358 -51.923 1.00 96.31 102 GLN A N 1
ATOM 848 C CA . GLN A 1 102 ? 36.993 11.938 -50.597 1.00 96.31 102 GLN A CA 1
ATOM 849 C C . GLN A 1 102 ? 35.602 11.568 -50.065 1.00 96.31 102 GLN A C 1
ATOM 851 O O . GLN A 1 102 ? 35.465 11.162 -48.914 1.00 96.31 102 GLN A O 1
ATOM 856 N N . THR A 1 103 ? 34.573 11.669 -50.910 1.00 96.00 103 THR A N 1
ATOM 857 C CA . THR A 1 103 ? 33.190 11.320 -50.545 1.00 96.00 103 THR A CA 1
ATOM 858 C C . THR A 1 103 ? 33.059 9.837 -50.216 1.00 96.00 103 THR A C 1
ATOM 860 O O . THR A 1 103 ? 32.362 9.483 -49.270 1.00 96.00 103 THR A O 1
ATOM 863 N N . LYS A 1 104 ? 33.759 8.970 -50.957 1.00 95.94 104 LYS A N 1
ATOM 864 C CA . LYS A 1 104 ? 33.802 7.532 -50.685 1.00 95.94 104 LYS A CA 1
ATOM 865 C C . LYS A 1 104 ? 34.405 7.243 -49.308 1.00 95.94 104 LYS A C 1
ATOM 867 O O . LYS A 1 104 ? 33.805 6.496 -48.547 1.00 95.94 104 LYS A O 1
ATOM 872 N N . SER A 1 105 ? 35.528 7.878 -48.968 1.00 96.69 105 SER A N 1
ATOM 873 C CA . SER A 1 105 ? 36.129 7.750 -47.631 1.00 96.69 105 SER A CA 1
ATOM 874 C C . SER A 1 105 ? 35.167 8.219 -46.533 1.00 96.69 105 SER A C 1
ATOM 876 O O . SER A 1 105 ? 34.953 7.508 -45.558 1.00 96.69 105 SER A O 1
ATOM 878 N N . ALA A 1 106 ? 34.529 9.382 -46.712 1.00 95.69 106 ALA A N 1
ATOM 879 C CA . ALA A 1 106 ? 33.566 9.911 -45.745 1.00 95.69 106 ALA A CA 1
ATOM 880 C C . ALA A 1 106 ? 32.329 9.008 -45.577 1.00 95.69 106 ALA A C 1
ATOM 882 O O . ALA A 1 106 ? 31.801 8.881 -44.472 1.00 95.69 106 ALA A O 1
ATOM 883 N N . LEU A 1 107 ? 31.877 8.359 -46.656 1.00 96.81 107 LEU A N 1
ATOM 884 C CA . LEU A 1 107 ? 30.802 7.370 -46.607 1.00 96.81 107 LEU A CA 1
ATOM 885 C C . LEU A 1 107 ? 31.212 6.139 -45.794 1.00 96.81 107 LEU A C 1
ATOM 887 O O . LEU A 1 107 ? 30.445 5.712 -44.939 1.00 96.81 107 LEU A O 1
ATOM 891 N N . GLU A 1 108 ? 32.406 5.590 -46.029 1.00 96.56 108 GLU A N 1
ATOM 892 C CA . GLU A 1 108 ? 32.919 4.428 -45.287 1.00 96.56 108 GLU A CA 1
ATOM 893 C C . GLU A 1 108 ? 33.039 4.723 -43.778 1.00 96.56 108 GLU A C 1
ATOM 895 O O . GLU A 1 108 ? 32.646 3.896 -42.949 1.00 96.56 108 GLU A O 1
ATOM 900 N N . ASP A 1 109 ? 33.500 5.921 -43.408 1.00 96.56 109 ASP A N 1
ATOM 901 C CA . ASP A 1 109 ? 33.584 6.359 -42.008 1.00 96.56 109 ASP A CA 1
ATOM 902 C C . ASP A 1 109 ? 32.198 6.571 -41.377 1.00 96.56 109 ASP A C 1
ATOM 904 O O . ASP A 1 109 ? 31.945 6.160 -40.234 1.00 96.56 109 ASP A O 1
ATOM 908 N N . SER A 1 110 ? 31.272 7.190 -42.119 1.00 96.00 110 SER A N 1
ATOM 909 C CA . SER A 1 110 ? 29.900 7.411 -41.657 1.00 96.00 110 SER A CA 1
ATOM 910 C C . SER A 1 110 ? 29.114 6.105 -41.538 1.00 96.00 110 SER A C 1
ATOM 912 O O . SER A 1 110 ? 28.308 5.982 -40.616 1.00 96.00 110 SER A O 1
ATOM 914 N N . ASP A 1 111 ? 29.337 5.132 -42.424 1.00 97.12 111 ASP A N 1
ATOM 915 C CA . ASP A 1 111 ? 28.701 3.814 -42.370 1.00 97.12 111 ASP A CA 1
ATOM 916 C C . ASP A 1 111 ? 29.217 3.003 -41.179 1.00 97.12 111 ASP A C 1
ATOM 918 O O . ASP A 1 111 ? 28.426 2.491 -40.385 1.00 97.12 111 ASP A O 1
ATOM 922 N N . ARG A 1 112 ? 30.537 2.988 -40.953 1.00 97.62 112 ARG A N 1
ATOM 923 C CA . ARG A 1 112 ? 31.125 2.362 -39.759 1.00 97.62 112 ARG A CA 1
ATOM 924 C C . ARG A 1 112 ? 30.561 2.969 -38.476 1.00 97.62 112 ARG A C 1
ATOM 926 O O . ARG A 1 112 ? 30.183 2.243 -37.556 1.00 97.62 112 ARG A O 1
ATOM 933 N N . SER A 1 113 ? 30.466 4.297 -38.429 1.00 96.94 113 SER A N 1
ATOM 934 C CA . SER A 1 113 ? 29.868 5.012 -37.300 1.00 96.94 113 SER A CA 1
ATOM 935 C C . SER A 1 113 ? 28.388 4.659 -37.136 1.00 96.94 113 SER A C 1
ATOM 937 O O . SER A 1 113 ? 27.925 4.461 -36.012 1.00 96.94 113 SER A O 1
ATOM 939 N N . TYR A 1 114 ? 27.637 4.541 -38.234 1.00 98.06 114 TYR A N 1
ATOM 940 C CA . TYR A 1 114 ? 26.230 4.151 -38.201 1.00 98.06 114 TYR A CA 1
ATOM 941 C C . TYR A 1 114 ? 26.051 2.739 -37.628 1.00 98.06 114 TYR A C 1
ATOM 943 O O . TYR A 1 114 ? 25.283 2.566 -36.682 1.00 98.06 114 TYR A O 1
ATOM 951 N N . GLN A 1 115 ? 26.819 1.758 -38.109 1.00 98.06 115 GLN A N 1
ATOM 952 C CA . GLN A 1 115 ? 26.797 0.377 -37.610 1.00 98.06 115 GLN A CA 1
ATOM 953 C C . GLN A 1 115 ? 27.097 0.300 -36.101 1.00 98.06 115 GLN A C 1
ATOM 955 O O . GLN A 1 115 ? 26.401 -0.393 -35.351 1.00 98.06 115 GLN A O 1
ATOM 960 N N . GLN A 1 116 ? 28.091 1.058 -35.627 1.00 98.06 116 GLN A N 1
ATOM 961 C CA . GLN A 1 116 ? 28.427 1.142 -34.202 1.00 98.06 116 GLN A CA 1
ATOM 962 C C . GLN A 1 116 ? 27.301 1.770 -33.366 1.00 98.06 116 GLN A C 1
ATOM 964 O O . GLN A 1 116 ? 26.973 1.257 -32.292 1.00 98.06 116 GLN A O 1
ATOM 969 N N . ASN A 1 117 ? 26.682 2.852 -33.852 1.00 97.88 117 ASN A N 1
ATOM 970 C CA . ASN A 1 117 ? 25.562 3.503 -33.167 1.00 97.88 117 ASN A CA 1
ATOM 971 C C . ASN A 1 117 ? 24.333 2.588 -33.101 1.00 97.88 117 ASN A C 1
ATOM 973 O O . ASN A 1 117 ? 23.732 2.474 -32.039 1.00 97.88 117 ASN A O 1
ATOM 977 N N . VAL A 1 118 ? 24.008 1.874 -34.184 1.00 98.38 118 VAL A N 1
ATOM 978 C CA . VAL A 1 118 ? 22.915 0.885 -34.203 1.00 98.38 118 VAL A CA 1
ATOM 979 C C . VAL A 1 118 ? 23.167 -0.228 -33.186 1.00 98.38 118 VAL A C 1
ATOM 981 O O . VAL A 1 118 ? 22.290 -0.527 -32.381 1.00 98.38 118 VAL A O 1
ATOM 984 N N . THR A 1 119 ? 24.382 -0.781 -33.156 1.00 98.31 119 THR A N 1
ATOM 985 C CA . THR A 1 119 ? 24.763 -1.826 -32.188 1.00 98.31 119 THR A CA 1
ATOM 986 C C . THR A 1 119 ? 24.662 -1.326 -30.743 1.00 98.31 119 THR A C 1
ATOM 988 O O . THR A 1 119 ? 24.232 -2.050 -29.849 1.00 98.31 119 THR A O 1
ATOM 991 N N . THR A 1 120 ? 25.058 -0.077 -30.496 1.00 98.06 120 THR A N 1
ATOM 992 C CA . THR A 1 120 ? 24.983 0.542 -29.164 1.00 98.06 120 THR A CA 1
ATOM 993 C C . THR A 1 120 ? 23.537 0.816 -28.754 1.00 98.06 120 THR A C 1
ATOM 995 O O . THR A 1 120 ? 23.161 0.550 -27.614 1.00 98.06 120 THR A O 1
ATOM 998 N N . LEU A 1 121 ? 22.715 1.317 -29.678 1.00 98.19 121 LEU A N 1
ATOM 999 C CA . LEU A 1 121 ? 21.302 1.587 -29.440 1.00 98.19 121 LEU A CA 1
ATOM 1000 C C . LEU A 1 121 ? 20.536 0.306 -29.100 1.00 98.19 121 LEU A C 1
ATOM 1002 O O . LEU A 1 121 ? 19.689 0.350 -28.212 1.00 98.19 121 LEU A O 1
ATOM 1006 N N . GLU A 1 122 ? 20.856 -0.819 -29.745 1.00 98.25 122 GLU A N 1
ATOM 1007 C CA . GLU A 1 122 ? 20.217 -2.103 -29.440 1.00 98.25 122 GLU A CA 1
ATOM 1008 C C . GLU A 1 122 ? 20.526 -2.567 -28.013 1.00 98.25 122 GLU A C 1
ATOM 1010 O O . GLU A 1 122 ? 19.612 -2.877 -27.257 1.00 98.25 122 GLU A O 1
ATOM 1015 N N . LYS A 1 123 ? 21.788 -2.483 -27.577 1.00 98.25 123 LYS A N 1
ATOM 1016 C CA . LYS A 1 123 ? 22.156 -2.809 -26.187 1.00 98.25 123 LYS A CA 1
ATOM 1017 C C . LYS A 1 123 ? 21.396 -1.955 -25.167 1.00 98.25 123 LYS A C 1
ATOM 1019 O O . LYS A 1 123 ? 20.925 -2.459 -24.154 1.00 98.25 123 LYS A O 1
ATOM 1024 N N . ILE A 1 124 ? 21.243 -0.660 -25.447 1.00 98.19 124 ILE A N 1
ATOM 1025 C CA . ILE A 1 124 ? 20.511 0.268 -24.570 1.00 98.19 124 ILE A CA 1
ATOM 1026 C C . ILE A 1 124 ? 19.002 -0.005 -24.600 1.00 98.19 124 ILE A C 1
ATOM 1028 O O . ILE A 1 124 ? 18.311 0.196 -23.601 1.00 98.19 124 ILE A O 1
ATOM 1032 N N . ARG A 1 125 ? 18.468 -0.460 -25.738 1.00 98.06 125 ARG A N 1
ATOM 1033 C CA . ARG A 1 125 ? 17.073 -0.891 -25.871 1.00 98.06 125 ARG A CA 1
ATOM 1034 C C . ARG A 1 125 ? 16.802 -2.127 -25.017 1.00 98.06 125 ARG A C 1
ATOM 1036 O O . ARG A 1 125 ? 15.809 -2.124 -24.293 1.00 98.06 125 ARG A O 1
ATOM 1043 N N . GLU A 1 126 ? 17.673 -3.133 -25.082 1.00 98.38 126 GLU A N 1
ATOM 1044 C CA . GLU A 1 126 ? 17.593 -4.345 -24.258 1.00 98.38 126 GLU A CA 1
ATOM 1045 C C . GLU A 1 126 ? 17.691 -4.011 -22.765 1.00 98.38 126 GLU A C 1
ATOM 1047 O O . GLU A 1 126 ? 16.855 -4.452 -21.978 1.00 98.38 126 GLU A O 1
ATOM 1052 N N . GLU A 1 127 ? 18.654 -3.172 -22.370 1.00 97.88 127 GLU A N 1
ATOM 1053 C CA . GLU A 1 127 ? 18.788 -2.690 -20.990 1.00 97.88 127 GLU A CA 1
ATOM 1054 C C . GLU A 1 127 ? 17.514 -1.978 -20.518 1.00 97.88 127 GLU A C 1
ATOM 1056 O O . GLU A 1 127 ? 16.973 -2.303 -19.462 1.00 97.88 127 GLU A O 1
ATOM 1061 N N . TRP A 1 128 ? 16.979 -1.057 -21.327 1.00 98.44 128 TRP A N 1
ATOM 1062 C CA . TRP A 1 128 ? 15.733 -0.365 -21.007 1.00 98.44 128 TRP A CA 1
ATOM 1063 C C . TRP A 1 128 ? 14.555 -1.325 -20.864 1.00 98.44 128 TRP A C 1
ATOM 1065 O O . TRP A 1 128 ? 13.759 -1.165 -19.944 1.00 98.44 128 TRP A O 1
ATOM 1075 N N . GLN A 1 129 ? 14.432 -2.313 -21.750 1.00 98.38 129 GLN A N 1
ATOM 1076 C CA . GLN A 1 129 ? 13.351 -3.291 -21.684 1.00 98.38 129 GLN A CA 1
ATOM 1077 C C . GLN A 1 129 ? 13.447 -4.137 -20.410 1.00 98.38 129 GLN A C 1
ATOM 1079 O O . GLN A 1 129 ? 12.442 -4.317 -19.724 1.00 98.38 129 GLN A O 1
ATOM 1084 N N . ASN A 1 130 ? 14.648 -4.597 -20.065 1.00 98.31 130 ASN A N 1
ATOM 1085 C CA . ASN A 1 130 ? 14.886 -5.378 -18.855 1.00 98.31 130 ASN A CA 1
ATOM 1086 C C . ASN A 1 130 ? 14.566 -4.575 -17.587 1.00 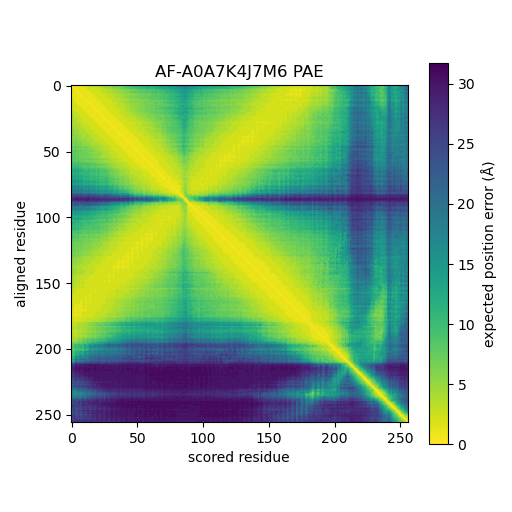98.31 130 ASN A C 1
ATOM 1088 O O . ASN A 1 130 ? 13.864 -5.068 -16.707 1.00 98.31 130 ASN A O 1
ATOM 1092 N N . GLU A 1 131 ? 15.035 -3.331 -17.493 1.00 98.25 131 GLU A N 1
ATOM 1093 C CA . GLU A 1 131 ? 14.759 -2.475 -16.332 1.00 98.25 131 GLU A CA 1
ATOM 1094 C C . GLU A 1 131 ? 13.290 -2.042 -16.266 1.00 98.25 131 GLU A C 1
ATOM 1096 O O . GLU A 1 131 ? 12.722 -1.950 -15.179 1.00 98.25 131 GLU A O 1
ATOM 1101 N N . HIS A 1 132 ? 12.631 -1.861 -17.413 1.00 98.44 132 HIS A N 1
ATOM 1102 C CA . HIS A 1 132 ? 11.199 -1.581 -17.454 1.00 98.44 132 HIS A CA 1
ATOM 1103 C C . HIS A 1 132 ? 10.367 -2.745 -16.903 1.00 98.44 132 HIS A C 1
ATOM 1105 O O . HIS A 1 132 ? 9.474 -2.508 -16.093 1.00 98.44 132 HIS A O 1
ATOM 1111 N N . ILE A 1 133 ? 10.685 -3.986 -17.290 1.00 98.56 133 ILE A N 1
ATOM 1112 C CA . ILE A 1 133 ? 10.017 -5.187 -16.765 1.00 98.56 133 ILE A CA 1
ATOM 1113 C C . ILE A 1 133 ? 10.204 -5.273 -15.247 1.00 98.56 133 ILE A C 1
ATOM 1115 O O . ILE A 1 133 ? 9.215 -5.360 -14.522 1.00 98.56 133 ILE A O 1
ATOM 1119 N N . LYS A 1 134 ? 11.442 -5.132 -14.755 1.00 98.44 134 LYS A N 1
ATOM 1120 C CA . LYS A 1 134 ? 11.732 -5.131 -13.310 1.00 98.44 134 LYS A CA 1
ATOM 1121 C C . LYS A 1 134 ? 10.967 -4.037 -12.563 1.00 98.44 134 LYS A C 1
ATOM 1123 O O . LYS A 1 134 ? 10.474 -4.267 -11.462 1.00 98.44 134 LYS A O 1
ATOM 1128 N N . ALA A 1 135 ? 10.856 -2.841 -13.143 1.00 98.56 135 ALA A N 1
ATOM 1129 C CA . ALA A 1 135 ? 10.085 -1.752 -12.554 1.00 98.56 135 ALA A CA 1
ATOM 1130 C C . ALA A 1 135 ? 8.587 -2.095 -12.472 1.00 98.56 135 ALA A C 1
ATOM 1132 O O . ALA 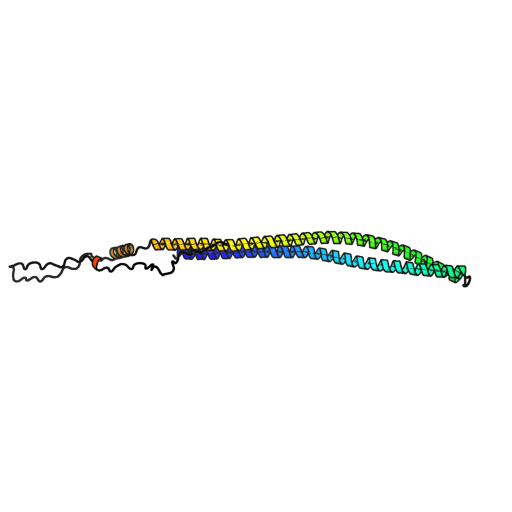A 1 135 ? 7.959 -1.827 -11.449 1.00 98.56 135 ALA A O 1
ATOM 1133 N N . CYS A 1 136 ? 8.019 -2.710 -13.512 1.00 98.62 136 CYS A N 1
ATOM 1134 C CA . CYS A 1 136 ? 6.631 -3.172 -13.508 1.00 98.62 136 CYS A CA 1
ATOM 1135 C C . CYS A 1 136 ? 6.382 -4.239 -12.433 1.00 98.62 136 CYS A C 1
ATOM 1137 O O . CYS A 1 136 ? 5.469 -4.064 -11.629 1.00 98.62 136 CYS A O 1
ATOM 1139 N N . GLU A 1 137 ? 7.220 -5.275 -12.362 1.00 98.56 137 GLU A N 1
ATOM 1140 C CA . GLU A 1 137 ? 7.138 -6.334 -11.339 1.00 98.56 137 GLU A CA 1
ATOM 1141 C C . GLU A 1 137 ? 7.243 -5.759 -9.917 1.00 98.56 137 GLU A C 1
ATOM 1143 O O . GLU A 1 137 ? 6.519 -6.153 -8.997 1.00 98.56 137 GLU A O 1
ATOM 1148 N N . PHE A 1 138 ? 8.117 -4.768 -9.735 1.00 98.56 138 PHE A N 1
ATOM 1149 C CA . PHE A 1 138 ? 8.260 -4.062 -8.471 1.00 98.56 138 PHE A CA 1
ATOM 1150 C C . PHE A 1 138 ? 6.995 -3.288 -8.087 1.00 98.56 138 PHE A C 1
ATOM 1152 O O . PHE A 1 138 ? 6.545 -3.373 -6.943 1.00 98.56 138 PHE A O 1
ATOM 1159 N N . PHE A 1 139 ? 6.413 -2.524 -9.017 1.00 98.56 139 PHE A N 1
ATOM 1160 C CA . PHE A 1 139 ? 5.191 -1.764 -8.747 1.00 98.56 139 PHE A CA 1
ATOM 1161 C C . PHE A 1 139 ? 3.985 -2.669 -8.513 1.00 98.56 139 PHE A C 1
ATOM 1163 O O . PHE A 1 139 ? 3.186 -2.378 -7.626 1.00 98.56 139 PHE A O 1
ATOM 1170 N N . GLU A 1 140 ? 3.880 -3.779 -9.241 1.00 98.62 140 GLU A N 1
ATOM 1171 C CA . GLU A 1 140 ? 2.868 -4.803 -8.987 1.00 98.62 140 GLU A CA 1
ATOM 1172 C C . GLU A 1 140 ? 3.000 -5.350 -7.561 1.00 98.62 140 GLU A C 1
ATOM 1174 O O . GLU A 1 140 ? 2.035 -5.320 -6.796 1.00 98.62 140 GLU A O 1
ATOM 1179 N N . THR A 1 141 ? 4.216 -5.727 -7.155 1.00 98.44 141 THR A N 1
ATOM 1180 C CA . THR A 1 141 ? 4.499 -6.189 -5.788 1.00 98.44 141 THR A CA 1
ATOM 1181 C C . THR A 1 141 ? 4.110 -5.133 -4.748 1.00 98.44 141 THR A C 1
ATOM 1183 O O . THR A 1 141 ? 3.425 -5.449 -3.774 1.00 98.44 141 THR A O 1
ATOM 1186 N N . GLN A 1 142 ? 4.474 -3.862 -4.963 1.00 98.12 142 GLN A N 1
ATOM 1187 C CA . GLN A 1 142 ? 4.103 -2.767 -4.060 1.00 98.12 142 GLN A CA 1
ATOM 1188 C C . GLN A 1 142 ? 2.586 -2.598 -3.929 1.00 98.12 142 GLN A C 1
ATOM 1190 O O . GLN A 1 142 ? 2.092 -2.334 -2.830 1.00 98.12 142 GLN A O 1
ATOM 1195 N N . GLU A 1 143 ? 1.835 -2.727 -5.022 1.00 98.25 143 GLU A N 1
ATOM 1196 C CA . GLU A 1 143 ? 0.377 -2.608 -4.981 1.00 98.25 143 GLU A CA 1
ATOM 1197 C C . GLU A 1 143 ? -0.272 -3.815 -4.293 1.00 98.25 143 GLU A C 1
ATOM 1199 O O . GLU A 1 143 ? -1.180 -3.627 -3.478 1.00 98.25 143 GLU A O 1
ATOM 1204 N N . CYS A 1 144 ? 0.233 -5.032 -4.510 1.00 98.50 144 CYS A N 1
ATOM 1205 C CA . CYS A 1 144 ? -0.194 -6.215 -3.759 1.00 98.50 144 CYS A CA 1
ATOM 1206 C C . CYS A 1 144 ? 0.040 -6.044 -2.250 1.00 98.50 144 CYS A C 1
ATOM 1208 O O . CYS A 1 144 ? -0.868 -6.271 -1.445 1.00 98.50 144 CYS A O 1
ATOM 1210 N N . GLU A 1 145 ? 1.234 -5.591 -1.860 1.00 98.50 145 GLU A N 1
ATOM 1211 C CA . GLU A 1 145 ? 1.568 -5.296 -0.466 1.00 98.50 145 GLU A CA 1
ATOM 1212 C C . GLU A 1 145 ? 0.656 -4.216 0.117 1.00 98.50 145 GLU A C 1
ATOM 1214 O O . GLU A 1 145 ? 0.161 -4.374 1.233 1.00 98.50 145 GLU A O 1
ATOM 1219 N N . ARG A 1 146 ? 0.390 -3.142 -0.639 1.00 98.44 146 ARG A N 1
ATOM 1220 C CA . ARG A 1 146 ? -0.491 -2.048 -0.215 1.00 98.44 146 ARG A CA 1
ATOM 1221 C C . ARG A 1 146 ? -1.891 -2.573 0.074 1.00 98.44 146 ARG A C 1
ATOM 1223 O O . ARG A 1 146 ? -2.416 -2.343 1.162 1.00 98.44 146 ARG A O 1
ATOM 1230 N N . ILE A 1 147 ? -2.487 -3.297 -0.870 1.00 98.44 147 ILE A N 1
ATOM 1231 C CA . ILE A 1 147 ? -3.838 -3.851 -0.723 1.00 98.44 147 ILE A CA 1
ATOM 1232 C C . ILE A 1 147 ? -3.908 -4.776 0.496 1.00 98.44 147 ILE A C 1
ATOM 1234 O O . ILE A 1 147 ? -4.793 -4.614 1.338 1.00 98.44 147 ILE A O 1
ATOM 1238 N N . ASN A 1 148 ? -2.958 -5.706 0.629 1.00 98.44 148 ASN A N 1
ATOM 1239 C CA . ASN A 1 148 ? -2.921 -6.634 1.757 1.00 98.44 148 ASN A CA 1
ATOM 1240 C C . ASN A 1 148 ? -2.753 -5.903 3.099 1.00 98.44 148 ASN A C 1
ATOM 1242 O O . ASN A 1 148 ? -3.462 -6.204 4.060 1.00 98.44 148 ASN A O 1
ATOM 1246 N N . TYR A 1 149 ? -1.854 -4.918 3.161 1.00 98.19 149 TYR A N 1
ATOM 1247 C CA . TYR A 1 149 ? -1.606 -4.136 4.367 1.00 98.19 149 TYR A CA 1
ATOM 1248 C C . TYR A 1 149 ? -2.864 -3.391 4.824 1.00 98.19 149 TYR A C 1
ATOM 1250 O O . TYR A 1 149 ? -3.295 -3.564 5.962 1.00 98.19 149 TYR A O 1
ATOM 1258 N N . PHE A 1 150 ? -3.500 -2.622 3.932 1.00 97.31 150 PHE A N 1
ATOM 1259 C CA . PHE A 1 150 ? -4.707 -1.865 4.276 1.00 97.31 150 PHE A CA 1
ATOM 1260 C C . PHE A 1 150 ? -5.868 -2.776 4.669 1.00 97.31 150 PHE A C 1
ATOM 1262 O O . PHE A 1 150 ? -6.560 -2.483 5.643 1.00 97.31 150 PHE A O 1
ATOM 1269 N N . ARG A 1 151 ? -6.058 -3.903 3.968 1.00 98.31 151 ARG A N 1
ATOM 1270 C CA . ARG A 1 151 ? -7.077 -4.894 4.336 1.00 98.31 151 ARG A CA 1
ATOM 1271 C C . ARG A 1 151 ? -6.878 -5.379 5.772 1.00 98.31 151 ARG A C 1
ATOM 1273 O O . ARG A 1 151 ? -7.824 -5.380 6.552 1.00 98.31 151 ARG A O 1
ATOM 1280 N N . ASN A 1 152 ? -5.655 -5.777 6.122 1.00 97.88 152 ASN A N 1
ATOM 1281 C CA . ASN A 1 152 ? -5.350 -6.317 7.446 1.00 97.88 152 ASN A CA 1
ATOM 1282 C C . ASN A 1 152 ? -5.413 -5.238 8.539 1.00 97.88 152 ASN A C 1
ATOM 1284 O O . ASN A 1 152 ? -5.891 -5.520 9.634 1.00 97.88 152 ASN A O 1
ATOM 1288 N N . ALA A 1 153 ? -4.994 -4.005 8.242 1.00 97.00 153 ALA A N 1
ATOM 1289 C CA . ALA A 1 153 ? -5.088 -2.883 9.173 1.00 97.00 153 ALA A CA 1
ATOM 1290 C C . ALA A 1 153 ? -6.548 -2.521 9.487 1.00 97.00 153 ALA A C 1
ATOM 1292 O O . ALA A 1 153 ? -6.908 -2.363 10.651 1.00 97.00 153 ALA A O 1
ATOM 1293 N N . LEU A 1 154 ? -7.409 -2.450 8.465 1.00 96.31 154 LEU A N 1
ATOM 1294 C CA . LEU A 1 154 ? -8.840 -2.199 8.654 1.00 96.31 154 LEU A CA 1
ATOM 1295 C C . LEU A 1 154 ? -9.517 -3.337 9.415 1.00 96.31 154 LEU A C 1
ATOM 1297 O O . LEU A 1 154 ? -10.288 -3.074 10.332 1.00 96.31 154 LEU A O 1
ATOM 1301 N N . TRP A 1 155 ? -9.191 -4.587 9.076 1.00 98.00 155 TRP A N 1
ATOM 1302 C CA . TRP A 1 155 ? -9.673 -5.764 9.798 1.00 98.00 155 TRP A CA 1
ATOM 1303 C C . TRP A 1 155 ? -9.307 -5.714 11.286 1.00 98.00 155 TRP A C 1
ATOM 1305 O O . TRP A 1 155 ? -10.158 -5.914 12.150 1.00 98.00 155 TRP A O 1
ATOM 1315 N N . LEU A 1 156 ? -8.049 -5.397 11.603 1.00 97.31 156 LEU A N 1
ATOM 1316 C CA . LEU A 1 156 ? -7.603 -5.239 12.985 1.00 97.31 156 LEU A CA 1
ATOM 1317 C C . LEU A 1 156 ? -8.361 -4.109 13.695 1.00 97.31 156 LEU A C 1
ATOM 1319 O O . LEU A 1 156 ? -8.822 -4.306 14.817 1.00 97.31 156 LEU A O 1
ATOM 1323 N N . HIS A 1 157 ? -8.534 -2.964 13.030 1.00 96.38 157 HIS A N 1
ATOM 1324 C CA . HIS A 1 157 ? -9.237 -1.805 13.577 1.00 96.38 157 HIS A CA 1
ATOM 1325 C C . HIS A 1 157 ? -10.675 -2.147 13.986 1.00 96.38 157 HIS A C 1
ATOM 1327 O O . HIS A 1 157 ? -11.077 -1.899 15.122 1.00 96.38 157 HIS A O 1
ATOM 1333 N N . VAL A 1 158 ? -11.450 -2.762 13.087 1.00 97.12 158 VAL A N 1
ATOM 1334 C CA . VAL A 1 158 ? -12.849 -3.118 13.381 1.00 97.12 158 VAL A CA 1
ATOM 1335 C C . VAL A 1 158 ? -12.958 -4.220 14.437 1.00 97.12 158 VAL A C 1
ATOM 1337 O O . VAL A 1 158 ? -13.880 -4.195 15.253 1.00 97.12 158 VAL A O 1
ATOM 1340 N N . ASN A 1 159 ? -11.990 -5.139 14.500 1.00 98.06 159 ASN A N 1
ATOM 1341 C CA . ASN A 1 159 ? -11.944 -6.155 15.551 1.00 98.06 159 ASN A CA 1
ATOM 1342 C C . ASN A 1 159 ? -11.651 -5.555 16.926 1.00 98.06 159 ASN A C 1
ATOM 1344 O O . ASN A 1 159 ? -12.269 -5.963 17.904 1.00 98.06 159 ASN A O 1
ATOM 1348 N N . GLN A 1 160 ? -10.753 -4.571 17.012 1.00 97.38 160 GLN A N 1
ATOM 1349 C CA . GLN A 1 160 ? -10.469 -3.867 18.265 1.00 97.38 160 GLN A CA 1
ATOM 1350 C C . GLN A 1 160 ? -11.702 -3.113 18.780 1.00 97.38 160 GLN A C 1
ATOM 1352 O O . GLN A 1 160 ? -11.994 -3.165 19.974 1.00 97.38 160 GLN A O 1
ATOM 1357 N N . LEU A 1 161 ? -12.462 -2.465 17.887 1.00 96.88 161 LEU A N 1
ATOM 1358 C CA . LEU A 1 161 ? -13.736 -1.832 18.248 1.00 96.88 161 LEU A CA 1
ATOM 1359 C C . LEU A 1 161 ? -14.751 -2.866 18.756 1.00 96.88 161 LEU A C 1
ATOM 1361 O O . LEU A 1 161 ? -15.346 -2.672 19.813 1.00 96.88 161 LEU A O 1
ATOM 1365 N N . SER A 1 162 ? -14.897 -3.983 18.039 1.00 98.25 162 SER A N 1
ATOM 1366 C CA . SER A 1 162 ? -15.820 -5.066 18.408 1.00 98.25 162 SER A CA 1
ATOM 1367 C C . SER A 1 162 ? -15.465 -5.677 19.765 1.00 98.25 162 SER A C 1
ATOM 1369 O O . SER A 1 162 ? -16.338 -5.887 20.603 1.00 98.25 162 SER A O 1
ATOM 1371 N N . GLN A 1 163 ? -14.174 -5.904 20.020 1.00 97.69 163 GLN A N 1
ATOM 1372 C CA . GLN A 1 163 ? -13.685 -6.386 21.309 1.00 97.69 163 GLN A CA 1
ATOM 1373 C C . GLN A 1 163 ? -13.990 -5.393 22.438 1.00 97.69 163 GLN A C 1
ATOM 1375 O O . GLN A 1 163 ? -14.417 -5.813 23.510 1.00 97.69 163 GLN A O 1
ATOM 1380 N N . GLY A 1 164 ? -13.826 -4.088 22.192 1.00 97.00 164 GLY A N 1
ATOM 1381 C CA . GLY A 1 164 ? -14.185 -3.045 23.154 1.00 97.00 164 GLY A CA 1
ATOM 1382 C C . GLY A 1 164 ? -15.675 -3.050 23.513 1.00 97.00 164 GLY A C 1
ATOM 1383 O O . GLY A 1 164 ? -16.020 -2.869 24.676 1.00 97.00 164 GLY A O 1
ATOM 1384 N N . CYS A 1 165 ? -16.564 -3.322 22.551 1.00 97.75 165 CYS A N 1
ATOM 1385 C CA . CYS A 1 165 ? -17.998 -3.462 22.824 1.00 97.75 165 CYS A CA 1
ATOM 1386 C C . CYS A 1 165 ? -18.292 -4.624 23.780 1.00 97.75 165 CYS A C 1
ATOM 1388 O O . CYS A 1 165 ? -19.035 -4.437 24.740 1.00 97.75 165 CYS A O 1
ATOM 1390 N N . VAL A 1 166 ? -17.681 -5.792 23.552 1.00 98.12 166 VAL A N 1
ATOM 1391 C CA . VAL A 1 166 ? -17.858 -6.970 24.421 1.00 98.12 166 VAL A CA 1
ATOM 1392 C C . VAL A 1 166 ? -17.314 -6.700 25.823 1.00 98.12 166 VAL A C 1
ATOM 1394 O O . VAL A 1 166 ? -17.991 -6.958 26.810 1.00 98.12 166 VAL A O 1
ATOM 1397 N N . GLN A 1 167 ? -16.122 -6.108 25.920 1.00 97.69 167 GLN A N 1
ATOM 1398 C CA . GLN A 1 167 ? -15.531 -5.747 27.210 1.00 97.69 167 GLN A CA 1
ATOM 1399 C C . GLN A 1 167 ? -16.407 -4.760 27.984 1.00 97.69 167 GLN A C 1
ATOM 1401 O O . GLN A 1 167 ? -16.572 -4.906 29.191 1.00 97.69 167 GLN A O 1
ATOM 1406 N N . ASN A 1 168 ? -16.979 -3.762 27.309 1.00 98.00 168 ASN A N 1
ATOM 1407 C CA . ASN A 1 168 ? -17.883 -2.811 27.948 1.00 98.00 168 ASN A CA 1
ATOM 1408 C C . ASN A 1 168 ? -19.169 -3.490 28.436 1.00 98.00 168 ASN A C 1
ATOM 1410 O O . ASN A 1 168 ? -19.605 -3.207 29.551 1.00 98.00 168 ASN A O 1
ATOM 1414 N N . ASP A 1 169 ? -19.744 -4.397 27.641 1.00 98.38 169 ASP A N 1
ATOM 1415 C CA . ASP A 1 169 ? -20.933 -5.164 28.028 1.00 98.38 169 ASP A CA 1
ATOM 1416 C C . ASP A 1 169 ? -20.695 -5.982 29.306 1.00 98.38 169 ASP A C 1
ATOM 1418 O O . ASP A 1 169 ? -21.491 -5.907 30.242 1.00 98.38 169 ASP A O 1
ATOM 1422 N N . GLU A 1 170 ? -19.538 -6.643 29.419 1.00 98.12 170 GLU A N 1
ATOM 1423 C CA . GLU A 1 170 ? -19.134 -7.346 30.644 1.00 98.12 170 GLU A CA 1
ATOM 1424 C C . GLU A 1 170 ? -19.105 -6.408 31.865 1.00 98.12 170 GLU A C 1
ATOM 1426 O O . GLU A 1 170 ? -19.567 -6.774 32.945 1.00 98.12 170 GLU A O 1
ATOM 1431 N N . LYS A 1 171 ? -18.606 -5.171 31.718 1.00 98.06 171 LYS A N 1
ATOM 1432 C CA . LYS A 1 171 ? -18.592 -4.188 32.820 1.00 98.06 171 LYS A CA 1
ATOM 1433 C C . LYS A 1 171 ? -19.993 -3.730 33.203 1.00 98.06 171 LYS A C 1
ATOM 1435 O O . LYS A 1 171 ? -20.277 -3.553 34.388 1.00 98.06 171 LYS A O 1
ATOM 1440 N N . TYR A 1 172 ? -20.882 -3.548 32.231 1.00 98.12 172 TYR A N 1
ATOM 1441 C CA . TYR A 1 172 ? -22.277 -3.204 32.504 1.00 98.12 172 TYR A CA 1
ATOM 1442 C C . TYR A 1 172 ? -23.026 -4.354 33.182 1.00 98.12 172 TYR A C 1
ATOM 1444 O O . TYR A 1 172 ? -23.864 -4.109 34.052 1.00 98.12 172 TYR A O 1
ATOM 1452 N N . GLU A 1 173 ? -22.697 -5.597 32.843 1.00 98.12 173 GLU A N 1
ATOM 1453 C CA . GLU A 1 173 ? -23.226 -6.783 33.510 1.00 98.12 173 GLU A CA 1
ATOM 1454 C C . GLU A 1 173 ? -22.791 -6.864 34.982 1.00 98.12 173 GLU A C 1
ATOM 1456 O O . GLU A 1 173 ? -23.620 -7.105 35.857 1.00 98.12 173 GLU A O 1
ATOM 1461 N N . GLU A 1 174 ? -21.534 -6.552 35.308 1.00 98.12 174 GLU A N 1
ATOM 1462 C CA . GLU A 1 174 ? -21.089 -6.491 36.711 1.00 98.12 174 GLU A CA 1
ATOM 1463 C C . GLU A 1 174 ? -21.822 -5.404 37.521 1.00 98.12 174 GLU A C 1
ATOM 1465 O O . GLU A 1 174 ? -22.127 -5.587 38.705 1.00 98.12 174 GLU A O 1
ATOM 1470 N N . ILE A 1 175 ? -22.189 -4.282 36.888 1.00 98.00 175 ILE A N 1
ATOM 1471 C CA . ILE A 1 175 ? -23.060 -3.279 37.517 1.00 98.00 175 ILE A CA 1
ATOM 1472 C C . ILE A 1 175 ? -24.448 -3.869 37.791 1.00 98.00 175 ILE A C 1
ATOM 1474 O O . ILE A 1 175 ? -24.955 -3.686 38.899 1.00 98.00 175 ILE A O 1
ATOM 1478 N N . ARG A 1 176 ? -25.055 -4.569 36.822 1.00 98.12 176 ARG A N 1
ATOM 1479 C CA . ARG A 1 176 ? -26.378 -5.199 36.982 1.00 98.12 176 ARG A CA 1
ATOM 1480 C C . ARG A 1 176 ? -26.379 -6.215 38.122 1.00 98.12 176 ARG A C 1
ATOM 1482 O O . ARG A 1 176 ? -27.181 -6.068 39.042 1.00 98.12 176 ARG A O 1
ATOM 1489 N N . LYS A 1 177 ? -25.402 -7.126 38.160 1.00 95.69 177 LYS A N 1
ATOM 1490 C CA . LYS A 1 177 ? -25.215 -8.077 39.272 1.00 95.69 177 LYS A CA 1
ATOM 1491 C C . LYS A 1 177 ? -25.076 -7.375 40.623 1.00 95.69 177 LYS A C 1
ATOM 1493 O O . LYS A 1 177 ? -25.663 -7.795 41.616 1.00 95.69 177 LYS A O 1
ATOM 1498 N N . SER A 1 178 ? -24.331 -6.268 40.687 1.00 96.44 178 SER A N 1
ATOM 1499 C CA . SER A 1 178 ? -24.213 -5.484 41.924 1.00 96.44 178 SER A CA 1
ATOM 1500 C C . SER A 1 178 ? -25.546 -4.872 42.369 1.00 96.44 178 SER A C 1
ATOM 1502 O O . SER A 1 178 ? -25.743 -4.700 43.573 1.00 96.44 178 SER A O 1
ATOM 1504 N N . LEU A 1 179 ? -26.431 -4.508 41.438 1.00 95.44 179 LEU A N 1
ATOM 1505 C CA . LEU A 1 179 ? -27.752 -3.954 41.747 1.00 95.44 179 LEU A CA 1
ATOM 1506 C C . LEU A 1 179 ? -28.730 -5.035 42.215 1.00 95.44 179 LEU A C 1
ATOM 1508 O O . LEU A 1 179 ? -29.508 -4.772 43.126 1.00 95.44 179 LEU A O 1
ATOM 1512 N N . GLU A 1 180 ? -28.645 -6.253 41.677 1.00 94.12 180 GLU A N 1
ATOM 1513 C CA . GLU A 1 180 ? -29.441 -7.405 42.136 1.00 94.12 180 GLU A CA 1
ATOM 1514 C C . GLU A 1 180 ? -29.187 -7.752 43.612 1.00 94.12 180 GLU A C 1
ATOM 1516 O O . GLU A 1 180 ? -30.059 -8.281 44.301 1.00 94.12 180 GLU A O 1
ATOM 1521 N N . MET A 1 181 ? -28.008 -7.402 44.134 1.00 92.50 181 MET A N 1
ATOM 1522 C CA . MET A 1 181 ? -27.662 -7.581 45.546 1.00 92.50 181 MET A CA 1
ATOM 1523 C C . MET A 1 181 ? -28.244 -6.498 46.471 1.00 92.50 181 MET A C 1
ATOM 1525 O O . MET A 1 181 ? -28.174 -6.645 47.696 1.00 92.50 181 MET A O 1
ATOM 1529 N N . CYS A 1 182 ? -28.816 -5.416 45.929 1.00 93.06 182 CYS A N 1
ATOM 1530 C CA . CYS A 1 182 ? -29.427 -4.344 46.712 1.00 93.06 182 CYS A CA 1
ATOM 1531 C C . CYS A 1 182 ? -30.787 -4.791 47.266 1.00 93.06 182 CYS A C 1
ATOM 1533 O O . CYS A 1 182 ? -31.711 -5.113 46.522 1.00 93.06 182 CYS A O 1
ATOM 1535 N N . SER A 1 183 ? -30.926 -4.794 48.593 1.00 94.00 183 SER A N 1
ATOM 1536 C CA . SER A 1 183 ? -32.153 -5.214 49.268 1.00 94.00 183 SER A CA 1
ATOM 1537 C C . SER A 1 183 ? -32.657 -4.108 50.181 1.00 94.00 183 SER A C 1
ATOM 1539 O O . SER A 1 183 ? -32.105 -3.868 51.254 1.00 94.00 183 SER A O 1
ATOM 1541 N N . ILE A 1 184 ? -33.768 -3.490 49.775 1.00 92.19 184 ILE A N 1
ATOM 1542 C CA . ILE A 1 184 ? -34.444 -2.442 50.551 1.00 92.19 184 ILE A CA 1
ATOM 1543 C C . ILE A 1 184 ? -34.810 -2.959 51.950 1.00 92.19 184 ILE A C 1
ATOM 1545 O O . ILE A 1 184 ? -34.685 -2.234 52.932 1.00 92.19 184 ILE A O 1
ATOM 1549 N N . GLU A 1 185 ? -35.234 -4.219 52.062 1.00 93.50 185 GLU A N 1
ATOM 1550 C CA . GLU A 1 185 ? -35.563 -4.850 53.344 1.00 93.50 185 GLU A CA 1
ATOM 1551 C C . GLU A 1 185 ? -34.362 -4.883 54.288 1.00 93.50 185 GLU A C 1
ATOM 1553 O O . GLU A 1 185 ? -34.442 -4.355 55.400 1.00 93.50 185 GLU A O 1
ATOM 1558 N N . LYS A 1 186 ? -33.232 -5.433 53.823 1.00 95.31 186 LYS A N 1
ATOM 1559 C CA . LYS A 1 186 ? -32.003 -5.518 54.622 1.00 95.31 186 LYS A CA 1
ATOM 1560 C C . LYS A 1 186 ? -31.492 -4.135 55.015 1.00 95.31 186 LYS A C 1
ATOM 1562 O O . LYS A 1 186 ? -31.108 -3.942 56.168 1.00 95.31 186 LYS A O 1
ATOM 1567 N N . ASP A 1 187 ? -31.530 -3.174 54.095 1.00 94.81 187 ASP A N 1
ATOM 1568 C CA . ASP A 1 187 ? -31.077 -1.806 54.356 1.00 94.81 187 ASP A CA 1
ATOM 1569 C C . ASP A 1 187 ? -31.963 -1.105 55.393 1.00 94.81 187 ASP A C 1
ATOM 1571 O O . ASP A 1 187 ? -31.466 -0.429 56.299 1.00 94.81 187 ASP A O 1
ATOM 1575 N N . MET A 1 188 ? -33.281 -1.311 55.326 1.00 93.31 188 MET A N 1
ATOM 1576 C CA . MET A 1 188 ? -34.211 -0.775 56.317 1.00 93.31 188 MET A CA 1
ATOM 1577 C C . MET A 1 188 ? -34.042 -1.423 57.692 1.00 93.31 188 MET A C 1
ATOM 1579 O O . MET A 1 188 ? -34.133 -0.728 58.708 1.00 93.31 188 MET A O 1
ATOM 1583 N N . ASP A 1 189 ? -33.807 -2.732 57.748 1.00 94.25 189 ASP A N 1
ATOM 1584 C CA . ASP A 1 189 ? -33.542 -3.439 59.001 1.00 94.25 189 ASP A CA 1
ATOM 1585 C C . ASP A 1 189 ? -32.222 -2.982 59.621 1.00 94.25 189 ASP A C 1
ATOM 1587 O O . ASP A 1 189 ? -32.156 -2.731 60.830 1.00 94.25 189 ASP A O 1
ATOM 1591 N N . PHE A 1 190 ? -31.183 -2.798 58.803 1.00 95.75 190 PHE A N 1
ATOM 1592 C CA . PHE A 1 190 ? -29.917 -2.218 59.236 1.00 95.75 190 PHE A CA 1
ATOM 1593 C C . PHE A 1 190 ? -30.118 -0.801 59.788 1.00 95.75 190 PHE A C 1
ATOM 1595 O O . PHE A 1 190 ? -29.677 -0.503 60.900 1.00 95.75 190 PHE A O 1
ATOM 1602 N N . PHE A 1 191 ? -30.857 0.054 59.074 1.00 95.06 191 PHE A N 1
ATOM 1603 C CA . PHE A 1 191 ? -31.157 1.421 59.502 1.00 95.06 191 PHE A CA 1
ATOM 1604 C C . PHE A 1 191 ? -31.895 1.471 60.846 1.00 95.06 191 PHE A C 1
ATOM 1606 O O . PHE A 1 191 ? -31.473 2.188 61.757 1.00 95.06 191 PHE A O 1
ATOM 1613 N N . VAL A 1 192 ? -32.978 0.699 60.999 1.00 92.56 192 VAL A N 1
ATOM 1614 C CA . VAL A 1 192 ? -33.755 0.658 62.248 1.00 92.56 192 VAL A CA 1
ATOM 1615 C C . VAL A 1 192 ? -32.894 0.145 63.395 1.00 92.56 192 VAL A C 1
ATOM 1617 O O . VAL A 1 192 ? -32.902 0.735 64.473 1.00 92.56 192 VAL A O 1
ATOM 1620 N N . ASN A 1 193 ? -32.120 -0.920 63.180 1.00 94.06 193 ASN A N 1
ATOM 1621 C CA . ASN A 1 193 ? -31.261 -1.466 64.226 1.00 94.06 193 ASN A CA 1
ATOM 1622 C C . ASN A 1 193 ? -30.161 -0.497 64.657 1.00 94.06 193 ASN A C 1
ATOM 1624 O O . ASN A 1 193 ? -29.858 -0.438 65.847 1.00 94.06 193 ASN A O 1
ATOM 1628 N N . LEU A 1 194 ? -29.617 0.283 63.722 1.00 95.69 194 LEU A N 1
ATOM 1629 C CA . LEU A 1 194 ? -28.589 1.279 64.003 1.00 95.69 194 LEU A CA 1
ATOM 1630 C C . LEU A 1 194 ? -29.145 2.529 64.708 1.00 95.69 194 LEU A C 1
ATOM 1632 O O . LEU A 1 194 ? -28.433 3.159 65.486 1.00 95.69 194 LEU A O 1
ATOM 1636 N N . ARG A 1 195 ? -30.397 2.920 64.423 1.00 95.12 195 ARG A N 1
ATOM 1637 C CA . ARG A 1 195 ? -30.985 4.194 64.886 1.00 95.12 195 ARG A CA 1
ATOM 1638 C C . ARG A 1 195 ? -32.053 4.069 65.973 1.00 95.12 195 ARG A C 1
ATOM 1640 O O . ARG A 1 195 ? -32.488 5.099 66.485 1.00 95.12 195 ARG A O 1
ATOM 1647 N N . LYS A 1 196 ? -32.501 2.864 66.336 1.00 91.38 196 LYS A N 1
ATOM 1648 C CA . LYS A 1 196 ? -33.528 2.688 67.377 1.00 91.38 196 LYS A CA 1
ATOM 1649 C C . LYS A 1 196 ? -33.060 3.256 68.721 1.00 91.38 196 LYS A C 1
ATOM 1651 O O . LYS A 1 196 ? -31.962 2.967 69.183 1.00 91.38 196 LYS A O 1
ATOM 1656 N N . THR A 1 197 ? -33.926 4.027 69.371 1.00 92.56 197 THR A N 1
ATOM 1657 C CA . THR A 1 197 ? -33.683 4.633 70.694 1.00 92.56 197 THR A CA 1
ATOM 1658 C C . THR A 1 197 ? -34.368 3.875 71.834 1.00 92.56 197 THR A C 1
ATOM 1660 O O . THR A 1 197 ? -34.117 4.143 73.004 1.00 92.56 197 THR A O 1
ATOM 1663 N N . GLY A 1 198 ? -35.221 2.910 71.500 1.00 85.56 198 GLY A N 1
ATOM 1664 C CA . GLY A 1 198 ? -35.963 2.077 72.436 1.00 85.56 198 GLY A CA 1
ATOM 1665 C C . GLY A 1 198 ? -37.034 1.281 71.695 1.00 85.56 198 GLY A C 1
ATOM 1666 O O . GLY A 1 198 ? -37.462 1.664 70.608 1.00 85.56 198 GLY A O 1
ATOM 1667 N N . SER A 1 199 ? -37.442 0.147 72.258 1.00 83.62 199 SER A N 1
ATOM 1668 C CA . SER A 1 199 ? -38.506 -0.712 71.711 1.00 83.62 199 SER A CA 1
ATOM 1669 C C . SER A 1 199 ? -39.846 -0.534 72.425 1.00 83.62 199 SER A C 1
ATOM 1671 O O . SER A 1 199 ? -40.853 -1.089 71.990 1.00 83.62 199 SER A O 1
ATOM 1673 N N . LEU A 1 200 ? -39.860 0.229 73.520 1.00 85.25 200 LEU A N 1
ATOM 1674 C CA . LEU A 1 200 ? -41.022 0.430 74.373 1.00 85.25 200 LEU A CA 1
ATOM 1675 C C . LEU A 1 200 ? -41.479 1.883 74.291 1.00 85.25 200 LEU A C 1
ATOM 1677 O O . LEU A 1 200 ? -40.686 2.808 74.467 1.00 85.25 200 LEU A O 1
ATOM 1681 N N . ALA A 1 201 ? -42.772 2.068 74.035 1.00 83.94 201 ALA A N 1
ATOM 1682 C CA . ALA A 1 201 ? -43.401 3.370 74.174 1.00 83.94 201 ALA A CA 1
ATOM 1683 C C . ALA A 1 201 ? -43.424 3.783 75.661 1.00 83.94 201 ALA A C 1
ATOM 1685 O O . ALA A 1 201 ? -43.547 2.907 76.524 1.00 83.94 201 ALA A O 1
ATOM 1686 N N . PRO A 1 202 ? -43.339 5.088 75.977 1.00 88.12 202 PRO A N 1
ATOM 1687 C CA . PRO A 1 202 ? -43.516 5.570 77.343 1.00 88.12 202 PRO A CA 1
ATOM 1688 C C . PRO A 1 202 ? -44.842 5.083 77.938 1.00 88.12 202 PRO A C 1
ATOM 1690 O O . PRO A 1 202 ? -45.879 5.116 77.270 1.00 88.12 202 PRO A O 1
ATOM 1693 N N . ALA A 1 203 ? -44.807 4.621 79.190 1.00 87.75 203 ALA A N 1
ATOM 1694 C CA . ALA A 1 203 ? -46.002 4.140 79.871 1.00 87.75 203 ALA A CA 1
ATOM 1695 C C . ALA A 1 203 ? -47.009 5.291 80.087 1.00 87.75 203 ALA A C 1
ATOM 1697 O O . ALA A 1 203 ? -46.590 6.400 80.433 1.00 87.75 203 ALA A O 1
ATOM 1698 N N . PRO A 1 204 ? -48.325 5.054 79.913 1.00 87.62 204 PRO A N 1
ATOM 1699 C CA . PRO A 1 204 ? -49.341 6.040 80.264 1.00 87.62 204 PRO A CA 1
ATOM 1700 C C . PRO A 1 204 ? -49.250 6.417 81.747 1.00 87.62 204 PRO A C 1
ATOM 1702 O O . PRO A 1 204 ? -49.156 5.539 82.604 1.00 87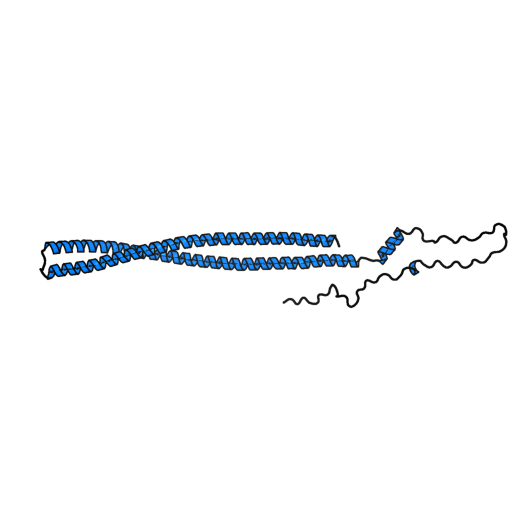.62 204 PRO A O 1
ATOM 1705 N N . VAL A 1 205 ? -49.313 7.713 82.054 1.00 88.19 205 VAL A N 1
ATOM 1706 C CA . VAL A 1 205 ? -49.355 8.197 83.441 1.00 88.19 205 VAL A CA 1
ATOM 1707 C C . VAL A 1 205 ? -50.767 7.986 83.986 1.00 88.19 205 VAL A C 1
ATOM 1709 O O . VAL A 1 205 ? -51.730 8.525 83.440 1.00 88.19 205 VAL A O 1
ATOM 1712 N N . VAL A 1 206 ? -50.897 7.188 85.045 1.00 88.19 206 VAL A N 1
ATOM 1713 C CA . VAL A 1 206 ? -52.178 6.912 85.709 1.00 88.19 206 VAL A CA 1
ATOM 1714 C C . VAL A 1 206 ? -52.352 7.878 86.882 1.00 88.19 206 VAL A C 1
ATOM 1716 O O . VAL A 1 206 ? -51.392 8.191 87.580 1.00 88.19 206 VAL A O 1
ATOM 1719 N N . TYR A 1 207 ? -53.572 8.373 87.093 1.00 83.56 207 TYR A N 1
ATOM 1720 C CA . TYR A 1 207 ? -53.891 9.205 88.253 1.00 83.56 207 TYR A CA 1
ATOM 1721 C C . TYR A 1 207 ? -53.831 8.380 89.545 1.00 83.56 207 TYR A C 1
ATOM 1723 O O . TYR A 1 207 ? -54.586 7.421 89.706 1.00 83.56 207 TYR A O 1
ATOM 1731 N N . GLU A 1 208 ? -52.967 8.788 90.473 1.00 82.88 208 GLU A N 1
ATOM 1732 C CA . GLU A 1 208 ? -52.880 8.227 91.821 1.00 82.88 208 GLU A CA 1
ATOM 1733 C C . GLU A 1 208 ? -53.543 9.170 92.830 1.00 82.88 208 GLU A C 1
ATOM 1735 O O . GLU A 1 208 ? -53.120 10.309 93.036 1.00 82.88 208 GLU A O 1
ATOM 1740 N N . ASN A 1 209 ? -54.609 8.691 93.470 1.00 80.19 209 ASN A N 1
ATOM 1741 C CA . ASN A 1 209 ? -55.285 9.420 94.534 1.00 80.19 209 ASN A CA 1
ATOM 1742 C C . ASN A 1 209 ? -54.693 9.032 95.899 1.00 80.19 209 ASN A C 1
ATOM 1744 O O . ASN A 1 209 ? -55.017 7.977 96.439 1.00 80.19 209 ASN A O 1
ATOM 1748 N N . TYR A 1 210 ? -53.868 9.905 96.481 1.00 75.94 210 TYR A N 1
ATOM 1749 C CA . TYR A 1 210 ? -53.220 9.668 97.780 1.00 75.94 210 TYR A CA 1
ATOM 1750 C C . TYR A 1 210 ? -54.144 9.828 99.004 1.00 75.94 210 TYR A C 1
ATOM 1752 O O . TYR A 1 210 ? -53.718 9.554 100.124 1.00 75.94 210 TYR A O 1
ATOM 1760 N N . TYR A 1 211 ? -55.399 10.256 98.820 1.00 69.81 211 TYR A N 1
ATOM 1761 C CA . TYR A 1 211 ? -56.345 10.519 99.913 1.00 69.81 211 TYR A CA 1
ATOM 1762 C C . TYR A 1 211 ? -57.344 9.374 100.177 1.00 69.81 211 TYR A C 1
ATOM 1764 O O . TYR A 1 211 ? -58.015 9.405 101.204 1.00 69.81 211 TYR A O 1
ATOM 1772 N N . ASN A 1 212 ? -57.453 8.356 99.309 1.00 63.94 212 ASN A N 1
ATOM 1773 C CA . ASN A 1 212 ? -58.415 7.251 99.461 1.00 63.94 212 ASN A CA 1
ATOM 1774 C C . AS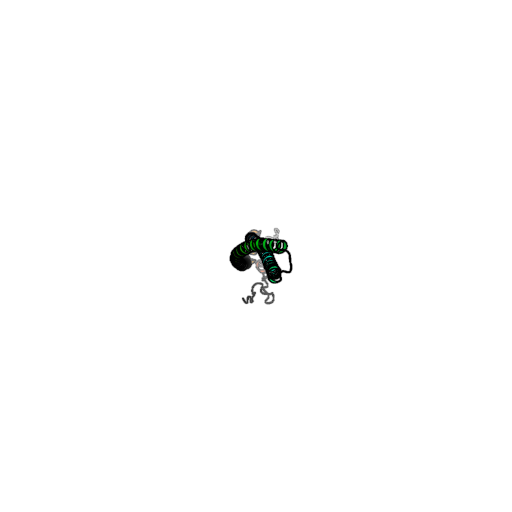N A 1 212 ? -57.781 5.881 99.146 1.00 63.94 212 ASN A C 1
ATOM 1776 O O . ASN A 1 212 ? -57.626 5.507 97.988 1.00 63.94 212 ASN A O 1
ATOM 1780 N N . THR A 1 213 ? -57.460 5.093 100.176 1.00 60.03 213 THR A N 1
ATOM 1781 C CA . THR A 1 213 ? -56.760 3.791 100.071 1.00 60.03 213 THR A CA 1
ATOM 1782 C C . THR A 1 213 ? -57.669 2.584 99.784 1.00 60.03 213 THR A C 1
ATOM 1784 O O . THR A 1 213 ? -57.262 1.443 99.995 1.00 60.03 213 THR A O 1
ATOM 1787 N N . GLN A 1 214 ? -58.908 2.781 99.317 1.00 54.72 214 GLN A N 1
ATOM 1788 C CA . GLN A 1 214 ? -59.867 1.684 99.122 1.00 54.72 214 GLN A CA 1
ATOM 1789 C C . GLN A 1 214 ? -60.516 1.688 97.727 1.00 54.72 214 GLN A C 1
ATOM 1791 O O . GLN A 1 214 ? -61.246 2.608 97.368 1.00 54.72 214 GLN A O 1
ATOM 1796 N N . ARG A 1 215 ? -60.325 0.545 97.047 1.00 52.38 215 ARG A N 1
ATOM 1797 C CA . ARG A 1 215 ? -60.973 -0.008 95.837 1.00 52.38 215 ARG A CA 1
ATOM 1798 C C . ARG A 1 215 ? -60.381 0.327 94.460 1.00 52.38 215 ARG A C 1
ATOM 1800 O O . ARG A 1 215 ? -60.694 1.325 93.825 1.00 52.38 215 ARG A O 1
ATOM 1807 N N . ASN A 1 216 ? -59.638 -0.675 93.981 1.00 52.78 216 ASN A N 1
ATOM 1808 C CA . ASN A 1 216 ? -59.349 -1.039 92.595 1.00 52.78 216 ASN A CA 1
ATOM 1809 C C . ASN A 1 216 ? -60.453 -0.626 91.603 1.00 52.78 216 ASN A C 1
ATOM 1811 O O . ASN A 1 216 ? -61.511 -1.257 91.547 1.00 52.78 216 ASN A O 1
ATOM 1815 N N . ALA A 1 217 ? -60.160 0.361 90.756 1.00 48.56 217 ALA A N 1
ATOM 1816 C CA . ALA A 1 217 ? -60.766 0.437 89.436 1.00 48.56 217 ALA A CA 1
ATOM 1817 C C . ALA A 1 217 ? -60.036 -0.575 88.541 1.00 48.56 217 ALA A C 1
ATOM 1819 O O . ALA A 1 217 ? -58.811 -0.559 88.434 1.00 48.56 217 ALA A O 1
ATOM 1820 N N . THR A 1 218 ? -60.792 -1.496 87.949 1.00 50.44 218 THR A N 1
ATOM 1821 C CA . THR A 1 218 ? -60.330 -2.457 86.938 1.00 50.44 218 THR A CA 1
ATOM 1822 C C . THR A 1 218 ? -59.386 -1.799 85.926 1.00 50.44 218 THR A C 1
ATOM 1824 O O . THR A 1 218 ? -59.715 -0.714 85.440 1.00 50.44 218 THR A O 1
ATOM 1827 N N . PRO A 1 219 ? -58.265 -2.445 85.547 1.00 48.25 219 PRO A N 1
ATOM 1828 C CA . PRO A 1 219 ? -57.413 -1.917 84.499 1.00 48.25 219 PRO A CA 1
ATOM 1829 C C . PRO A 1 219 ? -58.229 -1.884 83.208 1.00 48.25 219 PRO A C 1
ATOM 1831 O O . PRO A 1 219 ? -58.589 -2.925 82.655 1.00 48.25 219 PRO A O 1
ATOM 1834 N N . MET A 1 220 ? -58.551 -0.680 82.737 1.00 50.62 220 MET A N 1
ATOM 1835 C CA . MET A 1 220 ? -58.989 -0.478 81.365 1.00 50.62 220 MET A CA 1
ATOM 1836 C C . MET A 1 220 ? -57.884 -1.067 80.491 1.00 50.62 220 MET A C 1
ATOM 1838 O O . MET A 1 220 ? -56.742 -0.617 80.568 1.00 50.62 220 MET A O 1
ATOM 1842 N N . ARG A 1 221 ? -58.208 -2.143 79.758 1.00 47.69 221 ARG A N 1
ATOM 1843 C CA . ARG A 1 221 ? -57.299 -2.839 78.838 1.00 47.69 221 ARG A CA 1
ATOM 1844 C C . ARG A 1 221 ? -56.515 -1.786 78.059 1.00 47.69 221 ARG A C 1
ATOM 1846 O O . ARG A 1 221 ? -57.090 -1.074 77.236 1.00 47.69 221 ARG A O 1
ATOM 1853 N N . SER A 1 222 ? -55.221 -1.680 78.339 1.00 50.00 222 SER A N 1
ATOM 1854 C CA . SER A 1 222 ? -54.305 -0.934 77.493 1.00 50.00 222 SER A CA 1
ATOM 1855 C C . SER A 1 222 ? -54.442 -1.499 76.076 1.00 50.00 222 SER A C 1
ATOM 1857 O O . SER A 1 222 ? -54.497 -2.726 75.922 1.00 50.00 222 SER A O 1
ATOM 1859 N N . PRO A 1 223 ? -54.548 -0.653 75.034 1.00 52.97 223 PRO A N 1
ATOM 1860 C CA . PRO A 1 223 ? -54.465 -1.149 73.674 1.00 52.97 223 PRO A CA 1
ATOM 1861 C C . PRO A 1 223 ? -53.161 -1.934 73.575 1.00 52.97 223 PRO A C 1
ATOM 1863 O O . PRO A 1 223 ? -52.099 -1.419 73.934 1.00 52.97 223 PRO A O 1
ATOM 1866 N N . VAL A 1 224 ? -53.259 -3.197 73.159 1.00 53.12 224 VAL A N 1
ATOM 1867 C CA . VAL A 1 224 ? -52.097 -4.035 72.854 1.00 53.12 224 VAL A CA 1
ATOM 1868 C C . VAL A 1 224 ? -51.142 -3.190 72.002 1.00 53.12 224 VAL A C 1
ATOM 1870 O O . VAL A 1 224 ? -51.631 -2.526 71.081 1.00 53.12 224 VAL A O 1
ATOM 1873 N N . PRO A 1 225 ? -49.825 -3.153 72.288 1.00 50.75 225 PRO A N 1
ATOM 1874 C CA . PRO A 1 225 ? -48.883 -2.436 71.445 1.00 50.75 225 PRO A CA 1
ATOM 1875 C C . PRO A 1 225 ? -49.035 -2.981 70.031 1.00 50.75 225 PRO A C 1
ATOM 1877 O O . PRO A 1 225 ? -48.700 -4.132 69.758 1.00 50.75 225 PRO A O 1
ATOM 1880 N N . VAL A 1 226 ? -49.623 -2.179 69.147 1.00 50.53 226 VAL A N 1
ATOM 1881 C CA . VAL A 1 226 ? -49.763 -2.550 67.747 1.00 50.53 226 VAL A CA 1
ATOM 1882 C C . VAL A 1 226 ? -48.333 -2.715 67.228 1.00 50.53 226 VAL A C 1
ATOM 1884 O O . VAL A 1 226 ? -47.560 -1.756 67.338 1.00 50.53 226 VAL A O 1
ATOM 1887 N N . PRO A 1 227 ? -47.935 -3.899 66.724 1.00 50.41 227 PRO A N 1
ATOM 1888 C CA . PRO A 1 227 ? -46.580 -4.105 66.239 1.00 50.41 227 PRO A CA 1
ATOM 1889 C C . PRO A 1 227 ? -46.277 -3.036 65.194 1.00 50.41 227 PRO A C 1
ATOM 1891 O O . PRO A 1 227 ? -47.037 -2.876 64.238 1.00 50.41 227 PRO A O 1
ATOM 1894 N N . ILE A 1 228 ? -45.179 -2.296 65.364 1.00 54.00 228 ILE A N 1
ATOM 1895 C CA . ILE A 1 228 ? -44.781 -1.204 64.458 1.00 54.00 228 ILE A CA 1
ATOM 1896 C C . ILE A 1 228 ? -44.695 -1.692 62.995 1.00 54.00 228 ILE A C 1
ATOM 1898 O O . ILE A 1 228 ? -44.898 -0.894 62.080 1.00 54.00 228 ILE A O 1
ATOM 1902 N N . SER A 1 229 ? -44.504 -3.001 62.759 1.00 52.31 229 SER A N 1
ATOM 1903 C CA . SER A 1 229 ? -44.528 -3.598 61.415 1.00 52.31 229 SER A CA 1
ATOM 1904 C C . SER A 1 229 ? -45.839 -3.356 60.656 1.00 52.31 229 SER A C 1
ATOM 1906 O O . SER A 1 229 ? -45.807 -3.209 59.442 1.00 52.31 229 SER A O 1
ATOM 1908 N N . SER A 1 230 ? -46.972 -3.219 61.350 1.00 49.53 230 SER A N 1
ATOM 1909 C CA . SER A 1 230 ? -48.289 -3.007 60.727 1.00 49.53 230 SER A CA 1
ATOM 1910 C C . SER A 1 230 ? -48.557 -1.566 60.264 1.00 49.53 230 SER A C 1
ATOM 1912 O O . SER A 1 230 ? -49.587 -1.308 59.647 1.00 49.53 230 SER A O 1
ATOM 1914 N N . ARG A 1 231 ? -47.635 -0.620 60.512 1.00 55.34 231 ARG A N 1
ATOM 1915 C CA . ARG A 1 231 ? -47.697 0.753 59.962 1.00 55.34 231 ARG A CA 1
ATOM 1916 C C . ARG A 1 231 ? -46.809 0.972 58.740 1.00 55.34 231 ARG A C 1
ATOM 1918 O O . ARG A 1 231 ? -46.859 2.051 58.153 1.00 55.34 231 ARG A O 1
ATOM 1925 N N . ARG A 1 232 ? -45.963 0.005 58.378 1.00 59.16 232 ARG A N 1
ATOM 1926 C CA . ARG A 1 232 ? -45.107 0.133 57.199 1.00 59.16 232 ARG A CA 1
ATOM 1927 C C . ARG A 1 232 ? -45.952 -0.213 55.972 1.00 59.16 232 ARG A C 1
ATOM 1929 O O . ARG A 1 232 ? -46.417 -1.340 55.850 1.00 59.16 232 ARG A O 1
ATOM 1936 N N . GLY A 1 233 ? -46.195 0.778 55.111 1.00 64.50 233 GLY A N 1
ATOM 1937 C CA . GLY A 1 233 ? -46.833 0.552 53.813 1.00 64.50 233 GLY A CA 1
ATOM 1938 C C . GLY A 1 233 ? -46.044 -0.466 52.976 1.00 64.50 233 GLY A C 1
ATOM 1939 O O . GLY A 1 233 ? -44.871 -0.711 53.279 1.00 64.50 233 GLY A O 1
ATOM 1940 N N . PRO A 1 234 ? -46.669 -1.079 51.956 1.00 70.00 234 PRO A N 1
ATOM 1941 C CA . PRO A 1 234 ? -45.989 -2.038 51.095 1.00 70.00 234 PRO A CA 1
ATOM 1942 C C . PRO A 1 234 ? -44.722 -1.408 50.514 1.00 70.00 234 PRO A C 1
ATOM 1944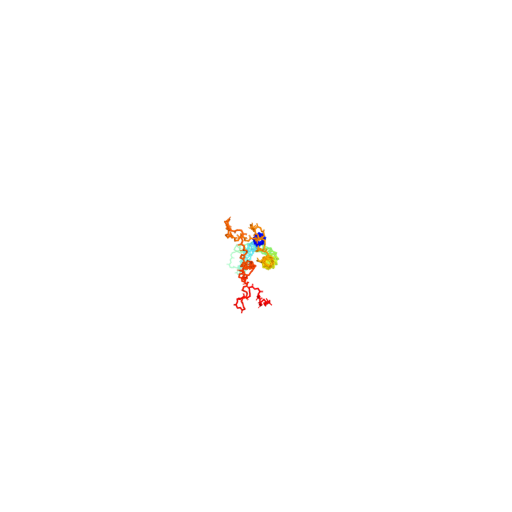 O O . PRO A 1 234 ? -44.710 -0.225 50.161 1.00 70.00 234 PRO A O 1
ATOM 1947 N N . LEU A 1 235 ? -43.645 -2.193 50.464 1.00 65.81 235 LEU A N 1
ATOM 1948 C CA . LEU A 1 235 ? -42.402 -1.748 49.847 1.00 65.81 235 LEU A CA 1
ATOM 1949 C C . LEU A 1 235 ? -42.673 -1.353 48.391 1.00 65.81 235 LEU A C 1
ATOM 1951 O O . LEU A 1 235 ? -43.504 -1.993 47.737 1.00 65.81 235 LEU A O 1
ATOM 1955 N N . PRO A 1 236 ? -41.989 -0.317 47.876 1.00 69.19 236 PRO A N 1
ATOM 1956 C CA . PRO A 1 236 ? -42.061 -0.003 46.461 1.00 69.19 236 PRO A CA 1
ATOM 1957 C C . PRO A 1 236 ? -41.603 -1.235 45.681 1.00 69.19 236 PRO A C 1
ATOM 1959 O O . PRO A 1 236 ? -40.481 -1.713 45.842 1.00 69.19 236 PRO A O 1
ATOM 1962 N N . THR A 1 237 ? -42.508 -1.786 44.881 1.00 58.78 237 THR A N 1
ATOM 1963 C CA . THR A 1 237 ? -42.195 -2.867 43.952 1.00 58.78 237 THR A CA 1
ATOM 1964 C C . THR A 1 237 ? -41.416 -2.243 42.796 1.00 58.78 237 THR A C 1
ATOM 1966 O O . THR A 1 237 ? -41.876 -1.230 42.263 1.00 58.78 237 THR A O 1
ATOM 1969 N N . PRO A 1 238 ? -40.249 -2.779 42.399 1.00 56.41 238 PRO A N 1
ATOM 1970 C CA . PRO A 1 238 ? -39.626 -2.379 41.146 1.00 56.41 238 PRO A CA 1
ATOM 1971 C C . PRO A 1 238 ? -40.609 -2.720 40.025 1.00 56.41 238 PRO A C 1
ATOM 1973 O O . PRO A 1 238 ? -40.888 -3.890 39.770 1.00 56.41 238 PRO A O 1
ATOM 1976 N N . THR A 1 239 ? -41.220 -1.707 39.421 1.00 47.44 239 THR A N 1
ATOM 1977 C CA . THR A 1 239 ? -42.192 -1.903 38.349 1.00 47.44 239 THR A CA 1
ATOM 1978 C C . THR A 1 239 ? -41.442 -2.241 37.065 1.00 47.44 239 THR A C 1
ATOM 1980 O O . THR A 1 239 ? -41.113 -1.347 36.299 1.00 47.44 239 THR A O 1
ATOM 1983 N N . SER A 1 240 ? -41.192 -3.518 36.791 1.00 52.22 240 SER A N 1
ATOM 1984 C CA . SER A 1 240 ? -41.056 -3.984 35.408 1.00 52.22 240 SER A CA 1
ATOM 1985 C C . SER A 1 240 ? -42.469 -4.209 34.865 1.00 52.22 240 SER A C 1
ATOM 1987 O O . SER A 1 240 ? -43.017 -5.310 34.902 1.00 52.22 240 SER A O 1
ATOM 1989 N N . ALA A 1 241 ? -43.134 -3.123 34.459 1.00 41.72 241 ALA A N 1
ATOM 1990 C CA . ALA A 1 241 ? -44.432 -3.230 33.798 1.00 41.72 241 ALA A CA 1
ATOM 1991 C C . ALA A 1 241 ? -44.258 -3.995 32.469 1.00 41.72 241 ALA A C 1
ATOM 1993 O O . ALA A 1 241 ? -43.268 -3.748 31.781 1.00 41.72 241 ALA A O 1
ATOM 1994 N N . PRO A 1 242 ? -45.210 -4.860 32.062 1.00 46.34 242 PRO A N 1
ATOM 1995 C CA . PRO A 1 242 ? -45.162 -5.642 30.816 1.00 46.34 242 PRO A CA 1
ATOM 1996 C C . PRO A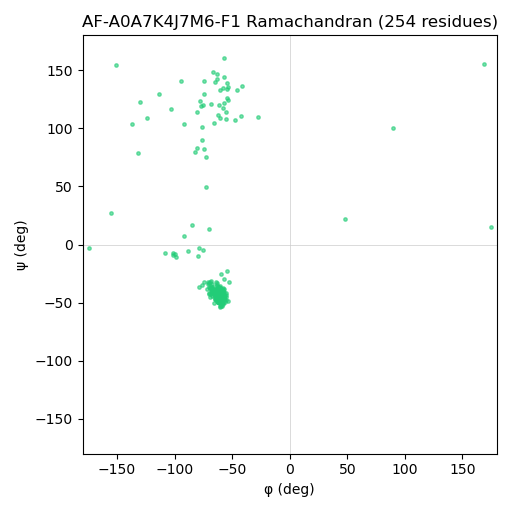 1 242 ? -45.404 -4.776 29.558 1.00 46.34 242 PRO A C 1
ATOM 1998 O O . PRO A 1 242 ? -46.251 -5.073 28.720 1.00 46.34 242 PRO A O 1
ATOM 2001 N N . GLY A 1 243 ? -44.688 -3.659 29.460 1.00 47.88 243 GLY A N 1
ATOM 2002 C CA . GLY A 1 243 ? -44.814 -2.627 28.436 1.00 47.88 243 GLY A CA 1
ATOM 2003 C C . GLY A 1 243 ? -43.746 -1.528 28.515 1.00 47.88 243 GLY A C 1
ATOM 2004 O O . GLY A 1 243 ? -43.733 -0.662 27.643 1.00 47.88 243 GLY A O 1
ATOM 2005 N N . GLU A 1 244 ? -42.845 -1.545 29.507 1.00 44.22 244 GLU A N 1
ATOM 2006 C CA . GLU A 1 244 ? -41.549 -0.886 29.322 1.00 44.22 244 GLU A CA 1
ATOM 2007 C C . GLU A 1 244 ? -40.701 -1.755 28.387 1.00 44.22 244 GLU A C 1
ATOM 2009 O O . GLU A 1 244 ? -40.786 -2.982 28.478 1.00 44.22 244 GLU A O 1
ATOM 2014 N N . PRO A 1 245 ? -39.929 -1.164 27.456 1.00 42.44 245 PRO A N 1
ATOM 2015 C CA . PRO A 1 245 ? -39.039 -1.954 26.624 1.00 42.44 245 PRO A CA 1
ATOM 2016 C C . PRO A 1 245 ? -38.115 -2.727 27.561 1.00 42.44 245 PRO A C 1
ATOM 2018 O O . PRO A 1 245 ? -37.436 -2.109 28.383 1.00 42.44 245 PRO A O 1
ATOM 2021 N N . ASP A 1 246 ? -38.119 -4.059 27.457 1.00 41.38 246 ASP A N 1
ATOM 2022 C CA . ASP A 1 246 ? -37.118 -4.902 28.100 1.00 41.38 246 ASP A CA 1
ATOM 2023 C C . ASP A 1 246 ? -35.761 -4.284 27.776 1.00 41.38 246 ASP A C 1
ATOM 2025 O O . ASP A 1 246 ? -35.284 -4.341 26.641 1.00 41.38 246 ASP A O 1
ATOM 2029 N N . TYR A 1 247 ? -35.126 -3.656 28.764 1.00 51.66 247 TYR A N 1
ATOM 2030 C CA . TYR A 1 247 ? -33.851 -2.971 28.557 1.00 51.66 247 TYR A CA 1
ATOM 2031 C C . TYR A 1 247 ? -32.701 -3.971 28.302 1.00 51.66 247 TYR A C 1
ATOM 2033 O O . TYR A 1 247 ? -31.532 -3.600 28.370 1.00 51.66 247 TYR A O 1
ATOM 2041 N N . ALA A 1 248 ? -33.014 -5.247 28.034 1.00 47.12 248 ALA A N 1
ATOM 2042 C CA . ALA A 1 248 ? -32.052 -6.333 27.931 1.00 47.12 248 ALA A CA 1
ATOM 2043 C C . ALA A 1 248 ? -32.491 -7.536 27.064 1.00 47.12 248 ALA A C 1
ATOM 2045 O O . ALA A 1 248 ? -31.978 -8.633 27.267 1.00 47.12 248 ALA A O 1
ATOM 2046 N N . THR A 1 249 ? -33.367 -7.375 26.070 1.00 45.50 249 THR A N 1
ATOM 2047 C CA . THR A 1 249 ? -33.530 -8.396 25.012 1.00 45.50 249 THR A CA 1
ATOM 2048 C C . THR A 1 249 ? -33.505 -7.742 23.637 1.00 45.50 249 THR A C 1
ATOM 2050 O O . THR A 1 249 ? -34.519 -7.537 22.977 1.00 45.50 249 THR A O 1
ATOM 2053 N N . VAL A 1 250 ? -32.293 -7.430 23.169 1.00 46.09 250 VAL A N 1
ATOM 2054 C CA . VAL A 1 250 ? -32.044 -7.229 21.734 1.00 46.09 250 VAL A CA 1
ATOM 2055 C C . VAL A 1 250 ? -32.091 -8.606 21.067 1.00 46.09 250 VAL A C 1
ATOM 2057 O O . VAL A 1 250 ? -31.067 -9.209 20.752 1.00 46.09 250 VAL A O 1
ATOM 2060 N N . ASP A 1 251 ? -33.301 -9.132 20.899 1.00 45.00 251 ASP A N 1
ATOM 2061 C CA . ASP A 1 251 ? -33.567 -10.313 20.085 1.00 45.00 251 ASP A CA 1
ATOM 2062 C C . ASP A 1 251 ? -33.475 -9.878 18.613 1.00 45.00 251 ASP A C 1
ATOM 2064 O O . ASP A 1 251 ? -34.452 -9.444 18.003 1.00 45.00 251 ASP A O 1
ATOM 2068 N N . GLY A 1 252 ? -32.253 -9.813 18.071 1.00 45.22 252 GLY A N 1
ATOM 2069 C CA . GLY A 1 252 ? -32.082 -9.228 16.738 1.00 45.22 252 GLY A CA 1
ATOM 2070 C C . GLY A 1 252 ? -30.679 -9.049 16.171 1.00 45.22 252 GLY A C 1
ATOM 2071 O O . GLY A 1 252 ? -30.549 -8.351 15.167 1.00 45.22 252 GLY A O 1
ATOM 2072 N N . TYR A 1 253 ? -29.632 -9.671 16.718 1.00 39.91 253 TYR A N 1
ATOM 2073 C CA . TYR A 1 253 ? -28.373 -9.781 15.970 1.00 39.91 253 TYR A CA 1
ATOM 2074 C C . TYR A 1 253 ? -28.468 -10.937 14.970 1.00 39.91 253 TYR A C 1
ATOM 2076 O O . TYR A 1 253 ? -28.016 -12.051 15.220 1.00 39.91 253 TYR A O 1
ATOM 2084 N N . SER A 1 254 ? -29.070 -10.663 13.810 1.00 43.00 254 SER A N 1
ATOM 2085 C CA . SER A 1 254 ? -28.841 -11.487 12.626 1.00 43.00 254 SER A CA 1
ATOM 2086 C C . SER A 1 254 ? -27.466 -11.115 12.071 1.00 43.00 254 SER A C 1
ATOM 2088 O O . SER A 1 254 ? -27.289 -10.054 11.475 1.00 43.00 254 SER A O 1
ATOM 2090 N N . LEU A 1 255 ? -26.476 -11.962 12.356 1.00 42.75 255 LEU A N 1
ATOM 2091 C CA . LEU A 1 255 ? -25.168 -11.930 11.708 1.00 42.75 255 LEU A CA 1
ATOM 2092 C C . LEU A 1 255 ? -25.366 -12.278 10.226 1.00 42.75 255 LEU A C 1
ATOM 2094 O O . LEU A 1 255 ? -25.596 -13.441 9.890 1.00 42.75 255 LEU A O 1
ATOM 2098 N N . ILE A 1 256 ? -25.300 -11.260 9.368 1.00 41.22 256 ILE A N 1
ATOM 2099 C CA . ILE A 1 256 ? -24.928 -11.415 7.956 1.00 41.22 256 ILE A CA 1
ATOM 2100 C C . ILE A 1 256 ? -23.431 -11.144 7.856 1.00 41.22 256 ILE A C 1
ATOM 2102 O O . ILE A 1 256 ? -22.994 -10.117 8.427 1.00 41.22 256 ILE A O 1
#

Sequence (256 aa):
FFTEIDNVGQGHIQLAQNLREEAKKMEDFREKQKLHRKKIELIMEAIHKNRNLQYKKTMEVKQMCCHFLLYGLILITCTCMVALLYLSPLSRFWQLFLKLAQTKSALEDSDRSYQQNVTTLEKIREEWQNEHIKACEFFETQECERINYFRNALWLHVNQLSQGCVQNDEKYEEIRKSLEMCSIEKDMDFFVNLRKTGSLAPAPVVYENYYNTQRNATPMRSPVPVPISSRRGPLPTPTSAPGEPDYATVDGYSLI

Mean predicted aligned error: 12.39 Å